Protein AF-A0A9D2J520-F1 (afdb_monomer)

Organism: NCBI:txid2838746

Sequence (210 aa):
MNDRYIRTNAVLTMIRTVLRRLLLASAVIGVLGVGVGLLIGGVPGLWSALLATAISVLFTGATMASLYAVVGRGPELLQIVLLGGWILKMGLLALLLLWLRTEDFYHRGVFLATLFVVVIAGLVVEIGTLLTTRIPYVAPSSTGSPQAGHDASTPAEPGLGEREGTPAASADADRELTRSPVDGEDVREATDSADPSEVRQRRDGHDRPE

Mean predicted aligned error: 18.08 Å

Secondary structure (DSSP, 8-state):
--HHHHHHHHHHHHHHHHHHHHHHHHHHHHHHHHHHHHHHHHHHHHHHHHHHHHHHHHHHHHHHHHHHHHTT--HHHHHHHHHHHHHHHHHHHHHHHHHHTT--SS-HHHHHHHHHHHHHHHHHHHHHHHHH-----------------------------------------SSSS----------SSSS----TTGGGTSSSS-----

Foldseek 3Di:
DPPVPVPLVVVVVVLVVLLVVLLVLLVVLLVVLLVVLCVPPNQQRNVLSVVLSVLSNVLSVLVSVLVNQPVPHDPVSNVCSVVVSVVVSVVVVVVVVVVCVPDDSHDPVSNVVSNVVSVVSSVVSVVVVVVPDDDPPDDPPPPDDPPDDPPPDDDDDDDDDDDDDDDDDDDPDPPPDPDDDDDDPDPDPPDPDDDPPPVPPVPPPDDDDD

Solvent-accessible surface area (backbone atoms only — not comparable to full-atom values): 13326 Å² total; per-residue (Å²): 145,65,78,72,62,67,52,52,57,53,52,53,52,48,52,52,52,52,51,50,52,51,51,50,51,49,48,54,52,28,53,52,31,28,55,53,15,36,72,77,47,38,71,26,7,31,49,15,15,51,50,36,35,51,52,49,53,50,53,53,50,50,54,52,50,50,50,64,73,35,67,96,56,62,74,68,57,44,53,51,47,53,56,51,49,48,52,52,49,52,51,52,51,49,52,49,51,62,56,51,70,79,53,80,68,44,32,67,69,46,22,51,52,38,37,51,52,51,52,53,51,50,49,52,53,52,52,53,50,57,75,66,55,80,74,85,81,72,76,81,76,85,78,70,83,78,90,77,75,93,76,72,75,81,81,82,81,87,84,91,87,82,91,84,82,87,82,85,88,84,77,97,73,84,84,86,85,81,83,81,94,75,93,81,89,86,84,87,86,86,87,92,80,80,75,80,72,67,76,71,68,76,75,83,76,87,90,83,90,136

Structure (mmCIF, N/CA/C/O backbone):
data_AF-A0A9D2J520-F1
#
_entry.id   AF-A0A9D2J520-F1
#
loop_
_atom_site.group_PDB
_atom_site.id
_atom_site.type_symbol
_atom_site.label_atom_id
_atom_site.label_alt_id
_atom_site.label_comp_id
_atom_site.label_asym_id
_atom_site.label_entity_id
_atom_site.label_seq_id
_atom_site.pdbx_PDB_ins_code
_atom_site.Cartn_x
_atom_site.Cartn_y
_atom_site.Cartn_z
_atom_site.occupancy
_atom_site.B_iso_or_equiv
_atom_site.auth_seq_id
_atom_site.auth_comp_id
_atom_site.auth_asym_id
_atom_site.auth_atom_id
_atom_site.pdbx_PDB_model_num
ATOM 1 N N . MET A 1 1 ? 15.642 5.424 -36.416 1.00 46.34 1 MET A N 1
ATOM 2 C CA . MET A 1 1 ? 15.779 6.453 -35.353 1.00 46.34 1 MET A CA 1
ATOM 3 C C . MET A 1 1 ? 14.518 6.569 -34.468 1.00 46.34 1 MET A C 1
ATOM 5 O O . MET A 1 1 ? 14.275 7.644 -33.943 1.00 46.34 1 MET A O 1
ATOM 9 N N . ASN A 1 2 ? 13.714 5.505 -34.260 1.00 51.69 2 ASN A N 1
ATOM 10 C CA . ASN A 1 2 ? 12.438 5.600 -33.510 1.00 51.69 2 ASN A CA 1
ATOM 11 C C . ASN A 1 2 ? 12.124 4.405 -32.579 1.00 51.69 2 ASN A C 1
ATOM 13 O O . ASN A 1 2 ? 11.004 4.260 -32.096 1.00 51.69 2 ASN A O 1
ATOM 17 N N . ASP A 1 3 ? 13.116 3.587 -32.225 1.00 58.94 3 ASP A N 1
ATOM 18 C CA . ASP A 1 3 ? 12.885 2.354 -31.445 1.00 58.94 3 ASP A CA 1
ATOM 19 C C . ASP A 1 3 ? 12.798 2.593 -29.925 1.00 58.94 3 ASP A C 1
ATOM 21 O O . ASP A 1 3 ? 12.482 1.691 -29.142 1.00 58.94 3 ASP A O 1
ATOM 25 N N . ARG A 1 4 ? 13.067 3.830 -29.483 1.00 57.81 4 ARG A N 1
ATOM 26 C CA . ARG A 1 4 ? 13.024 4.235 -28.067 1.00 57.81 4 ARG A CA 1
ATOM 27 C C . ARG A 1 4 ? 11.618 4.659 -27.607 1.00 57.81 4 ARG A C 1
ATOM 29 O O . ARG A 1 4 ? 11.327 4.579 -26.418 1.00 57.81 4 ARG A O 1
ATOM 36 N N . TYR A 1 5 ? 10.718 5.021 -28.526 1.00 57.59 5 TYR A N 1
ATOM 37 C CA . TYR A 1 5 ? 9.344 5.436 -28.196 1.00 57.59 5 TYR A CA 1
ATOM 38 C C . TYR A 1 5 ? 8.358 4.263 -28.067 1.00 57.59 5 TYR A C 1
ATOM 40 O O . TYR A 1 5 ? 7.416 4.337 -27.279 1.00 57.59 5 TYR A O 1
ATOM 48 N N . ILE A 1 6 ? 8.598 3.149 -28.765 1.00 56.28 6 ILE A N 1
ATOM 49 C CA . ILE A 1 6 ? 7.682 1.994 -28.776 1.00 56.28 6 ILE A CA 1
ATOM 50 C C . ILE A 1 6 ? 7.752 1.190 -27.460 1.00 56.28 6 ILE A C 1
ATOM 52 O O . ILE A 1 6 ? 6.742 0.661 -27.004 1.00 56.28 6 ILE A O 1
ATOM 56 N N . ARG A 1 7 ? 8.907 1.157 -26.777 1.00 67.38 7 ARG A N 1
ATOM 57 C CA . ARG A 1 7 ? 9.070 0.408 -25.513 1.00 67.38 7 ARG A CA 1
ATOM 58 C C . ARG A 1 7 ? 8.626 1.173 -24.269 1.00 67.38 7 ARG A C 1
ATOM 60 O O . ARG A 1 7 ? 8.034 0.574 -23.377 1.00 67.38 7 ARG A O 1
ATOM 67 N N . THR A 1 8 ? 8.852 2.483 -24.212 1.00 69.38 8 THR A N 1
ATOM 68 C CA . THR A 1 8 ? 8.532 3.275 -23.013 1.00 69.38 8 THR A CA 1
ATOM 69 C C . THR A 1 8 ? 7.026 3.319 -22.768 1.00 69.38 8 THR A C 1
ATOM 71 O O . THR A 1 8 ? 6.576 2.990 -21.677 1.00 69.38 8 THR A O 1
ATOM 74 N N . ASN A 1 9 ? 6.221 3.604 -23.794 1.00 72.69 9 ASN A N 1
ATOM 75 C CA . ASN A 1 9 ? 4.764 3.686 -23.644 1.00 72.69 9 ASN A CA 1
ATOM 76 C C . ASN A 1 9 ? 4.134 2.335 -23.265 1.00 72.69 9 ASN A C 1
ATOM 78 O O . ASN A 1 9 ? 3.219 2.293 -22.443 1.00 72.69 9 ASN A O 1
ATOM 82 N N . ALA A 1 10 ? 4.657 1.224 -23.795 1.00 76.94 10 ALA A N 1
ATOM 83 C CA . ALA A 1 10 ? 4.224 -0.123 -23.427 1.00 76.94 10 ALA A CA 1
ATOM 84 C C . ALA A 1 10 ? 4.543 -0.451 -21.955 1.00 76.94 10 ALA A C 1
ATOM 86 O O . ALA A 1 10 ? 3.658 -0.889 -21.218 1.00 76.94 10 ALA A O 1
ATOM 87 N N . VAL A 1 11 ? 5.768 -0.162 -21.496 1.00 75.69 11 VAL A N 1
ATOM 88 C CA . VAL A 1 11 ? 6.179 -0.366 -20.094 1.00 75.69 11 VAL A CA 1
ATOM 89 C C . VAL A 1 11 ? 5.344 0.496 -19.146 1.00 75.69 11 VAL A C 1
ATOM 91 O O . VAL A 1 11 ? 4.851 0.001 -18.137 1.00 75.69 11 VAL A O 1
ATOM 94 N N . LEU A 1 12 ? 5.103 1.762 -19.488 1.00 77.56 12 LEU A N 1
ATOM 95 C CA . LEU A 1 12 ? 4.266 2.658 -18.685 1.00 77.56 12 LEU A CA 1
ATOM 96 C C . LEU A 1 12 ? 2.814 2.174 -18.593 1.00 77.56 12 LEU A C 1
ATOM 98 O O . LEU A 1 12 ? 2.203 2.227 -17.524 1.00 77.56 12 LEU A O 1
ATOM 102 N N . THR A 1 13 ? 2.272 1.653 -19.694 1.00 80.50 13 THR A N 1
ATOM 103 C CA . THR A 1 13 ? 0.916 1.089 -19.731 1.00 80.50 13 THR A CA 1
ATOM 104 C C . THR A 1 13 ? 0.822 -0.183 -18.881 1.00 80.50 13 THR A C 1
ATOM 106 O O . THR A 1 13 ? -0.160 -0.377 -18.156 1.00 80.50 13 THR A O 1
ATOM 109 N N . MET A 1 14 ? 1.866 -1.018 -18.888 1.00 78.69 14 MET A N 1
ATOM 110 C CA . MET A 1 14 ? 1.977 -2.192 -18.019 1.00 78.69 14 MET A CA 1
ATOM 111 C C . MET A 1 14 ? 2.032 -1.790 -16.542 1.00 78.69 14 MET A C 1
ATOM 113 O O . MET A 1 14 ? 1.214 -2.272 -15.761 1.00 78.69 14 MET A O 1
ATOM 117 N N . ILE A 1 15 ? 2.918 -0.859 -16.168 1.00 81.19 15 ILE A N 1
ATOM 118 C CA . ILE A 1 15 ? 3.040 -0.340 -14.794 1.00 81.19 15 ILE A CA 1
ATOM 119 C C . ILE A 1 15 ? 1.689 0.177 -14.300 1.00 81.19 15 ILE A C 1
ATOM 121 O O . ILE A 1 15 ? 1.253 -0.176 -13.208 1.00 81.19 15 ILE A O 1
ATOM 125 N N . ARG A 1 16 ? 0.975 0.952 -15.124 1.00 82.94 16 ARG A N 1
ATOM 126 C CA . ARG A 1 16 ? -0.355 1.472 -14.781 1.00 82.94 16 ARG A CA 1
ATOM 127 C C . ARG A 1 16 ? -1.383 0.358 -14.573 1.00 82.94 16 ARG A C 1
ATOM 129 O O . ARG A 1 16 ? -2.205 0.449 -13.664 1.00 82.94 16 ARG A O 1
ATOM 136 N N . THR A 1 17 ? -1.346 -0.685 -15.398 1.00 82.44 17 THR A N 1
ATOM 137 C CA . THR A 1 17 ? -2.260 -1.833 -15.290 1.00 82.44 17 THR A CA 1
ATOM 138 C C . THR A 1 17 ? -2.004 -2.625 -14.010 1.00 82.44 17 THR A C 1
ATOM 140 O O . THR A 1 17 ? -2.950 -2.943 -13.286 1.00 82.44 17 THR A O 1
ATOM 143 N N . VAL A 1 18 ? -0.734 -2.892 -13.694 1.00 80.44 18 VAL A N 1
ATOM 144 C CA . VAL A 1 18 ? -0.331 -3.585 -12.462 1.00 80.44 18 VAL A CA 1
ATOM 145 C C . VAL A 1 18 ? -0.672 -2.740 -11.238 1.00 80.44 18 VAL A C 1
ATOM 147 O O . VAL A 1 18 ? -1.324 -3.239 -10.325 1.00 80.44 18 VAL A O 1
ATOM 150 N N . LEU A 1 19 ? -0.338 -1.445 -11.247 1.00 84.19 19 LEU A N 1
ATOM 151 C CA . LEU A 1 19 ? -0.687 -0.515 -10.172 1.00 84.19 19 LEU A CA 1
ATOM 152 C C . LEU A 1 19 ? -2.197 -0.495 -9.923 1.00 84.19 19 LEU A C 1
ATOM 154 O O . LEU A 1 19 ? -2.626 -0.552 -8.777 1.00 84.19 19 LEU A O 1
ATOM 158 N N . ARG A 1 20 ? -3.017 -0.464 -10.982 1.00 86.69 20 ARG A N 1
ATOM 159 C CA . ARG A 1 20 ? -4.478 -0.496 -10.846 1.00 86.69 20 ARG A CA 1
ATOM 160 C C . ARG A 1 20 ? -4.963 -1.800 -10.216 1.00 86.69 20 ARG A C 1
ATOM 162 O O . ARG A 1 20 ? -5.852 -1.742 -9.378 1.00 86.69 20 ARG A O 1
ATOM 169 N N . ARG A 1 21 ? -4.398 -2.953 -10.592 1.00 82.62 21 ARG A N 1
ATOM 170 C CA . ARG A 1 21 ? -4.741 -4.247 -9.976 1.00 82.62 21 ARG A CA 1
ATOM 171 C C . ARG A 1 21 ? -4.364 -4.293 -8.499 1.00 82.62 21 ARG A C 1
ATOM 173 O O . ARG A 1 21 ? -5.194 -4.702 -7.696 1.00 82.62 21 ARG A O 1
ATOM 180 N N . LEU A 1 22 ? -3.162 -3.834 -8.150 1.00 81.88 22 LEU A N 1
ATOM 181 C CA . LEU A 1 22 ? -2.708 -3.772 -6.760 1.00 81.88 22 LEU A CA 1
ATOM 182 C C . LEU A 1 22 ? -3.573 -2.814 -5.937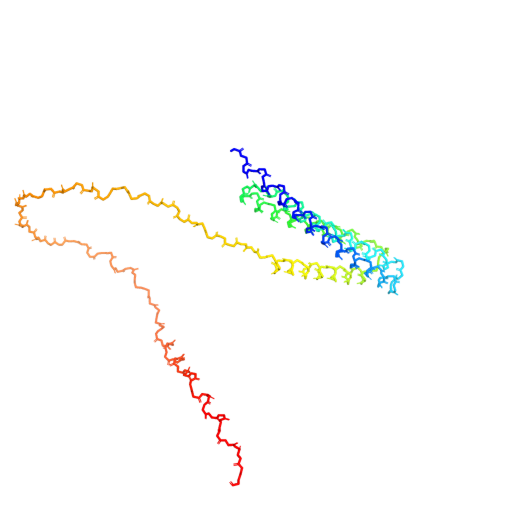 1.00 81.88 22 LEU A C 1
ATOM 184 O O . LEU A 1 22 ? -4.036 -3.192 -4.872 1.00 81.88 22 LEU A O 1
ATOM 188 N N . LEU A 1 23 ? -3.888 -1.627 -6.464 1.00 85.31 23 LEU A N 1
ATOM 189 C CA . LEU A 1 23 ? -4.807 -0.686 -5.817 1.00 85.31 23 LEU A CA 1
ATOM 190 C C . LEU A 1 23 ? -6.199 -1.283 -5.615 1.00 85.31 23 LEU A C 1
ATOM 192 O O . LEU A 1 23 ? -6.786 -1.092 -4.556 1.00 85.31 23 LEU A O 1
ATOM 196 N N . LEU A 1 24 ? -6.728 -2.004 -6.608 1.00 86.19 24 LEU A N 1
ATOM 197 C CA . LEU A 1 24 ? -8.035 -2.648 -6.492 1.00 86.19 24 LEU A CA 1
ATOM 198 C C . LEU A 1 24 ? -8.014 -3.741 -5.417 1.00 86.19 24 LEU A C 1
ATOM 200 O O . LEU A 1 24 ? -8.927 -3.807 -4.602 1.00 86.19 24 LEU A O 1
ATOM 204 N N . ALA A 1 25 ? -6.960 -4.560 -5.387 1.00 79.94 25 ALA A N 1
ATOM 205 C CA . ALA A 1 25 ? -6.775 -5.584 -4.366 1.00 79.94 25 ALA A CA 1
ATOM 206 C C . ALA A 1 25 ? -6.668 -4.955 -2.968 1.00 79.94 25 ALA A C 1
ATOM 208 O O . ALA A 1 25 ? -7.437 -5.321 -2.081 1.00 79.94 25 ALA A O 1
ATOM 209 N N . SER A 1 26 ? -5.802 -3.952 -2.790 1.00 80.75 26 SER A N 1
ATOM 210 C CA . SER A 1 26 ? -5.668 -3.206 -1.533 1.00 80.75 26 SER A CA 1
ATOM 211 C C . SER A 1 26 ? -6.980 -2.543 -1.115 1.00 80.75 26 SER A C 1
ATOM 213 O O . SER A 1 26 ? -7.301 -2.546 0.067 1.00 80.75 26 SER A O 1
ATOM 215 N N . ALA A 1 27 ? -7.769 -2.018 -2.057 1.00 86.25 27 ALA A N 1
ATOM 216 C CA . ALA A 1 27 ? -9.076 -1.435 -1.765 1.00 86.25 27 ALA A CA 1
ATOM 217 C C . ALA A 1 27 ? -10.079 -2.490 -1.278 1.00 86.25 27 ALA A C 1
ATOM 219 O O . ALA A 1 27 ? -10.744 -2.267 -0.271 1.00 86.25 27 ALA A O 1
ATOM 220 N N . VAL A 1 28 ? -10.162 -3.651 -1.939 1.00 87.69 28 VAL A N 1
ATOM 221 C CA . VAL A 1 28 ? -11.033 -4.761 -1.507 1.00 87.69 28 VAL A CA 1
ATOM 222 C C . VAL A 1 28 ? -10.644 -5.232 -0.108 1.00 87.69 28 VAL A C 1
ATOM 224 O O . VAL A 1 28 ? -11.502 -5.346 0.764 1.00 87.69 28 VAL A O 1
ATOM 227 N N . ILE A 1 29 ? -9.351 -5.448 0.134 1.00 84.81 29 ILE A N 1
ATOM 228 C CA . ILE A 1 29 ? -8.854 -5.873 1.447 1.00 84.81 29 ILE A CA 1
ATOM 229 C C . ILE A 1 29 ? -9.109 -4.786 2.493 1.00 84.81 29 ILE A C 1
ATOM 231 O O . ILE A 1 29 ? -9.516 -5.104 3.604 1.00 84.81 29 ILE A O 1
ATOM 235 N N . GLY A 1 30 ? -8.928 -3.514 2.140 1.00 83.31 30 GLY A N 1
ATOM 236 C CA . GLY A 1 30 ? -9.210 -2.391 3.024 1.00 83.31 30 GLY A CA 1
ATOM 237 C C . GLY A 1 30 ? -10.677 -2.327 3.434 1.00 83.31 30 GLY A C 1
ATOM 238 O O . GLY A 1 30 ? -10.970 -2.159 4.613 1.00 83.31 30 GLY A O 1
ATOM 239 N N . VAL A 1 31 ? -11.607 -2.552 2.502 1.00 89.12 31 VAL A N 1
ATOM 240 C CA . VAL A 1 31 ? -13.047 -2.631 2.804 1.00 89.12 31 VAL A CA 1
ATOM 241 C C . VAL A 1 31 ? -13.352 -3.800 3.745 1.00 89.12 31 VAL A C 1
ATOM 243 O O . VAL A 1 31 ? -14.085 -3.623 4.719 1.00 89.12 31 VAL A O 1
ATOM 246 N N . LEU A 1 32 ? -12.759 -4.975 3.509 1.00 88.00 32 LEU A N 1
ATOM 247 C CA . LEU A 1 32 ? -12.910 -6.129 4.404 1.00 88.00 32 LEU A CA 1
ATOM 248 C C . LEU A 1 32 ? -12.329 -5.844 5.797 1.00 88.00 32 LEU A C 1
ATOM 250 O O . LEU A 1 32 ? -12.978 -6.120 6.804 1.00 88.00 32 LEU A O 1
ATOM 254 N N . GLY A 1 33 ? -11.143 -5.236 5.859 1.00 80.50 33 GLY A N 1
ATOM 255 C CA . GLY A 1 33 ? -10.488 -4.830 7.100 1.00 80.50 33 GLY A CA 1
ATOM 256 C C . GLY A 1 33 ? -11.302 -3.799 7.876 1.00 80.50 33 GLY A C 1
ATOM 257 O O . GLY A 1 33 ? -11.420 -3.908 9.092 1.00 80.50 33 GLY A O 1
ATOM 258 N N . VAL A 1 34 ? -11.931 -2.843 7.188 1.00 85.38 34 VAL A N 1
ATOM 259 C CA . VAL A 1 34 ? -12.855 -1.870 7.788 1.00 85.38 34 VAL A CA 1
ATOM 260 C C . VAL A 1 34 ? -14.062 -2.573 8.405 1.00 85.38 34 VAL A C 1
ATOM 262 O O . VAL A 1 34 ? -14.406 -2.279 9.548 1.00 85.38 34 VAL A O 1
ATOM 265 N N . GLY A 1 35 ? -14.676 -3.522 7.692 1.00 84.12 35 GLY A N 1
ATOM 266 C CA . GLY A 1 35 ? -15.810 -4.292 8.210 1.00 84.12 35 GLY A CA 1
ATOM 267 C C . GLY A 1 35 ? -15.451 -5.085 9.469 1.00 84.12 35 GLY A C 1
ATOM 268 O O . GLY A 1 35 ? -16.148 -4.997 10.479 1.00 84.12 35 GLY A O 1
ATOM 269 N N . VAL A 1 36 ? -14.326 -5.804 9.437 1.00 83.38 36 VAL A N 1
ATOM 270 C CA . VAL A 1 36 ? -13.826 -6.580 10.585 1.00 83.38 36 VAL A CA 1
ATOM 271 C C . VAL A 1 36 ? -13.431 -5.663 11.746 1.00 83.38 36 VAL A C 1
ATOM 273 O O . VAL A 1 36 ? -13.768 -5.936 12.898 1.00 83.38 36 VAL A O 1
ATOM 276 N N . GLY A 1 37 ? -12.760 -4.548 11.459 1.00 78.44 37 GLY A N 1
ATOM 277 C CA . GLY A 1 37 ? -12.329 -3.587 12.468 1.00 78.44 37 GLY A CA 1
ATOM 278 C C . GLY A 1 37 ? -13.497 -2.908 13.174 1.00 78.44 37 GLY A C 1
ATOM 279 O O . GLY A 1 37 ? -13.488 -2.814 14.401 1.00 78.44 37 GLY A O 1
ATOM 280 N N . LEU A 1 38 ? -14.530 -2.509 12.429 1.00 83.25 38 LEU A N 1
ATOM 281 C CA . LEU A 1 38 ? -15.771 -1.975 12.995 1.00 83.25 38 LEU A CA 1
ATOM 282 C C . LEU A 1 38 ? -16.457 -2.980 13.927 1.00 83.25 38 LEU A C 1
ATOM 284 O O . LEU A 1 38 ? -16.935 -2.584 14.987 1.00 83.25 38 LEU A O 1
ATOM 288 N N . LEU A 1 39 ? -16.478 -4.266 13.563 1.00 84.06 39 LEU A N 1
ATOM 289 C CA . LEU A 1 39 ? -17.107 -5.316 14.371 1.00 84.06 39 LEU A CA 1
ATOM 290 C C . LEU A 1 39 ? -16.380 -5.569 15.698 1.00 84.06 39 LEU A C 1
ATOM 292 O O . LEU A 1 39 ? -17.027 -5.765 16.720 1.00 84.06 39 LEU A O 1
ATOM 296 N N . ILE A 1 40 ? -15.045 -5.584 15.680 1.00 85.06 40 ILE A N 1
ATOM 297 C CA . ILE A 1 40 ? -14.232 -5.930 16.857 1.00 85.06 40 ILE A CA 1
ATOM 298 C C . ILE A 1 40 ? -14.045 -4.724 17.781 1.00 85.06 40 ILE A C 1
ATOM 300 O O . ILE A 1 40 ? -14.127 -4.852 18.999 1.00 85.06 40 ILE A O 1
ATOM 304 N N . GLY A 1 41 ? -13.738 -3.561 17.204 1.00 77.50 41 GLY A N 1
ATOM 305 C CA . GLY A 1 41 ? -13.253 -2.395 17.941 1.00 77.50 41 GLY A CA 1
ATOM 306 C C . GLY A 1 41 ? -14.067 -1.126 17.727 1.00 77.50 41 GLY A C 1
ATOM 307 O O . GLY A 1 41 ? -13.613 -0.066 18.148 1.00 77.50 41 GLY A O 1
ATOM 308 N N . GLY A 1 42 ? -15.216 -1.188 17.046 1.00 87.81 42 GLY A N 1
ATOM 309 C CA . GLY A 1 42 ? -16.046 -0.018 16.760 1.00 87.81 42 GLY A CA 1
ATOM 310 C C . GLY A 1 42 ? -15.301 1.059 15.964 1.00 87.81 42 GLY A C 1
ATOM 311 O O . GLY A 1 42 ? -14.546 0.770 15.034 1.00 87.81 42 GLY A O 1
ATOM 312 N N . VAL A 1 43 ? -15.493 2.326 16.345 1.00 87.50 43 VAL A N 1
ATOM 313 C CA . VAL A 1 43 ? -14.867 3.485 15.679 1.00 87.50 43 VAL A CA 1
ATOM 314 C C . VAL A 1 43 ? -13.325 3.440 15.730 1.00 87.50 43 VAL A C 1
ATOM 316 O O . VAL A 1 43 ? -12.705 3.654 14.687 1.00 87.50 43 VAL A O 1
ATOM 319 N N . PRO A 1 44 ? -12.668 3.092 16.856 1.00 87.06 44 PRO A N 1
ATOM 320 C CA . PRO A 1 44 ? -11.215 2.881 16.866 1.00 87.06 44 PRO A CA 1
ATOM 321 C C . PRO A 1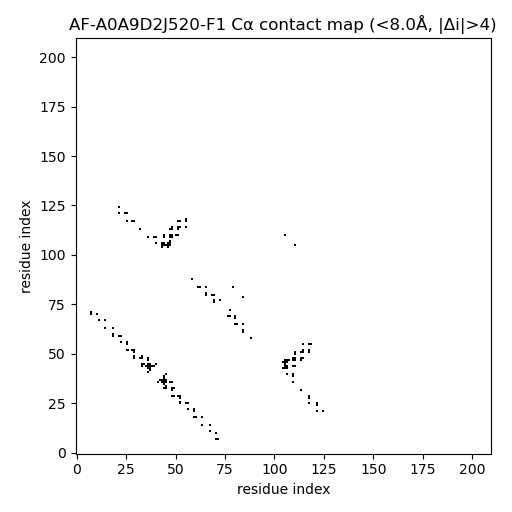 44 ? -10.723 1.778 15.919 1.00 87.06 44 PRO A C 1
ATOM 323 O O . PRO A 1 44 ? -9.629 1.861 15.351 1.00 87.06 44 PRO A O 1
ATOM 326 N N . GLY A 1 45 ? -11.529 0.732 15.728 1.00 84.81 45 GLY A N 1
ATOM 327 C CA . GLY A 1 45 ? -11.241 -0.330 14.769 1.00 84.81 45 GLY A CA 1
ATOM 328 C C . GLY A 1 45 ? -11.311 0.152 13.316 1.00 84.81 45 GLY A C 1
ATOM 329 O O . GLY A 1 45 ? -10.438 -0.189 12.518 1.00 84.81 45 GLY A O 1
ATOM 330 N N . LEU A 1 46 ? -12.264 1.026 12.980 1.00 88.19 46 LEU A N 1
ATOM 331 C CA . LEU A 1 46 ? -12.343 1.664 11.659 1.00 88.19 46 LEU A CA 1
ATOM 332 C C . LEU A 1 46 ? -11.067 2.446 11.323 1.00 88.19 46 LEU A C 1
ATOM 334 O O . LEU A 1 46 ? -10.469 2.228 10.268 1.00 88.19 46 LEU A O 1
ATOM 338 N N . TRP A 1 47 ? -10.630 3.328 12.226 1.00 90.62 47 TRP A N 1
ATOM 339 C CA . TRP A 1 47 ? -9.424 4.137 12.024 1.00 90.62 47 TRP A CA 1
ATOM 340 C C . TRP A 1 47 ? -8.181 3.278 11.820 1.00 90.62 47 TRP A C 1
ATOM 342 O O . TRP A 1 47 ? -7.355 3.575 10.957 1.00 90.62 47 TRP A O 1
ATOM 352 N N . SER A 1 48 ? -8.077 2.174 12.562 1.00 87.31 48 SER A N 1
ATOM 353 C CA . SER A 1 48 ? -6.967 1.235 12.417 1.00 87.31 48 SER A CA 1
ATOM 354 C C . SER A 1 48 ? -6.907 0.599 11.023 1.00 87.31 48 SER A C 1
ATOM 356 O O . SER A 1 48 ? -5.840 0.556 10.407 1.00 87.31 48 SER A O 1
ATOM 358 N N . ALA A 1 49 ? -8.054 0.175 10.484 1.00 88.31 49 ALA A N 1
ATOM 359 C CA . ALA A 1 49 ? -8.134 -0.427 9.161 1.00 88.31 49 ALA A CA 1
ATOM 360 C C . ALA A 1 49 ? -7.859 0.591 8.046 1.00 88.31 49 ALA A C 1
ATOM 362 O O . ALA A 1 49 ? -7.159 0.280 7.078 1.00 88.31 49 ALA A O 1
ATOM 363 N N . LEU A 1 50 ? -8.354 1.822 8.200 1.00 89.31 50 LEU A N 1
ATOM 364 C CA . LEU A 1 50 ? -8.085 2.913 7.263 1.00 89.31 50 LEU A CA 1
ATOM 365 C C . LEU A 1 50 ? -6.597 3.256 7.211 1.00 89.31 50 LEU A C 1
ATOM 367 O O . LEU A 1 50 ? -6.039 3.357 6.120 1.00 89.31 50 LEU A O 1
ATOM 371 N N . LEU A 1 51 ? -5.940 3.373 8.366 1.00 91.56 51 LEU A N 1
ATOM 372 C CA . LEU A 1 51 ? -4.503 3.636 8.431 1.00 91.56 51 LEU A CA 1
ATOM 373 C C . LEU A 1 51 ? -3.690 2.513 7.793 1.00 91.56 51 LEU A C 1
ATOM 375 O O . LEU A 1 51 ? -2.850 2.787 6.940 1.00 91.56 51 LEU A O 1
ATOM 379 N N . ALA A 1 52 ? -3.960 1.253 8.144 1.00 89.19 52 ALA A N 1
ATOM 380 C CA . ALA A 1 52 ? -3.265 0.110 7.550 1.00 89.19 52 ALA A CA 1
ATOM 381 C C . ALA A 1 52 ? -3.421 0.078 6.016 1.00 89.19 52 ALA A C 1
ATOM 383 O O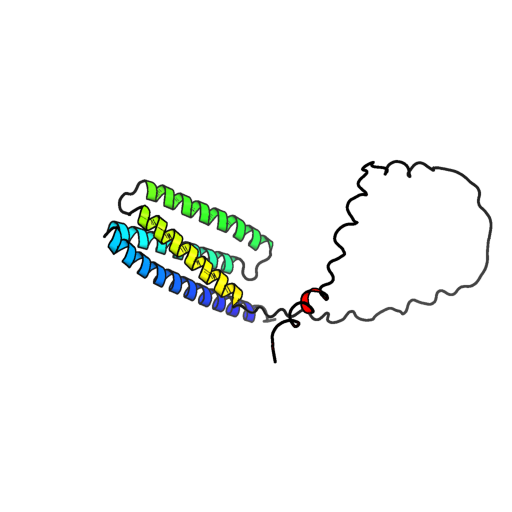 . ALA A 1 52 ? -2.448 -0.121 5.285 1.00 89.19 52 ALA A O 1
ATOM 384 N N . THR A 1 53 ? -4.630 0.350 5.519 1.00 89.50 53 THR A N 1
ATOM 385 C CA . THR A 1 53 ? -4.914 0.417 4.077 1.00 89.50 53 THR A CA 1
ATOM 386 C C . THR A 1 53 ? -4.180 1.581 3.410 1.00 89.50 53 THR A C 1
ATOM 388 O O . THR A 1 53 ? -3.564 1.401 2.359 1.00 89.50 53 THR A O 1
ATOM 391 N N . ALA A 1 54 ? -4.193 2.768 4.024 1.00 90.50 54 ALA A N 1
ATOM 392 C CA . ALA A 1 54 ? -3.499 3.946 3.509 1.00 90.50 54 ALA A CA 1
ATOM 393 C C . ALA A 1 54 ? -1.985 3.711 3.400 1.00 90.50 54 ALA A C 1
ATOM 395 O O . ALA A 1 54 ? -1.380 4.048 2.381 1.00 90.50 54 ALA A O 1
ATOM 396 N N . ILE A 1 55 ? -1.386 3.064 4.405 1.00 91.62 55 ILE A N 1
ATOM 397 C CA . ILE A 1 55 ? 0.031 2.674 4.398 1.00 91.62 55 ILE A CA 1
ATOM 398 C C . ILE A 1 55 ? 0.330 1.739 3.232 1.00 91.62 55 ILE A C 1
ATOM 400 O O . ILE A 1 55 ? 1.310 1.943 2.520 1.00 91.62 55 ILE A O 1
ATOM 404 N N . SER A 1 56 ? -0.512 0.729 3.016 1.00 89.12 56 SER A N 1
ATOM 405 C CA . SER A 1 56 ? -0.338 -0.212 1.909 1.00 89.12 56 SER A CA 1
ATOM 406 C C . SER A 1 56 ? -0.367 0.488 0.557 1.00 89.12 56 SER A C 1
ATOM 408 O O . SER A 1 56 ? 0.559 0.319 -0.235 1.00 89.12 56 SER A O 1
ATOM 410 N N . VAL A 1 57 ? -1.366 1.342 0.321 1.00 87.81 57 VAL A N 1
ATOM 411 C CA . VAL A 1 57 ? -1.475 2.123 -0.918 1.00 87.81 57 VAL A CA 1
ATOM 412 C C . VAL A 1 57 ? -0.242 3.004 -1.125 1.00 87.81 57 VAL A C 1
ATOM 414 O O . VAL A 1 57 ? 0.296 3.058 -2.233 1.00 87.81 57 VAL A O 1
ATOM 417 N N . LEU A 1 58 ? 0.243 3.650 -0.062 1.00 91.44 58 LEU A N 1
ATOM 418 C CA . LEU A 1 58 ? 1.452 4.470 -0.096 1.00 91.44 58 LEU A CA 1
ATOM 419 C C . LEU A 1 58 ? 2.694 3.640 -0.449 1.00 91.44 58 LEU A C 1
ATOM 421 O O . LEU A 1 58 ? 3.465 4.030 -1.327 1.00 91.44 58 LEU A O 1
ATOM 425 N N . PHE A 1 59 ? 2.872 2.478 0.183 1.00 90.81 59 PHE A N 1
ATOM 426 C CA . PHE A 1 59 ? 3.987 1.566 -0.086 1.00 90.81 59 PHE A CA 1
ATOM 427 C C . PHE A 1 59 ? 3.973 1.056 -1.527 1.00 90.81 59 PHE A C 1
ATOM 429 O O . PHE A 1 59 ? 5.001 1.104 -2.206 1.00 90.81 59 PHE A O 1
ATOM 436 N N . THR A 1 60 ? 2.809 0.620 -2.010 1.00 88.31 60 THR A N 1
ATOM 437 C CA . THR A 1 60 ? 2.607 0.172 -3.391 1.00 88.31 60 THR A CA 1
ATOM 438 C C . THR A 1 60 ? 2.879 1.299 -4.386 1.00 88.31 60 THR A C 1
ATOM 440 O O . THR A 1 60 ? 3.592 1.096 -5.371 1.00 88.31 60 THR A O 1
ATOM 443 N N . GLY A 1 61 ? 2.368 2.505 -4.121 1.00 86.44 61 GLY A N 1
ATOM 444 C CA . GLY A 1 61 ? 2.625 3.688 -4.941 1.00 86.44 61 GLY A CA 1
ATOM 445 C C . GLY A 1 61 ? 4.114 4.023 -5.009 1.00 86.44 61 GLY A C 1
ATOM 446 O O . GLY A 1 61 ? 4.650 4.219 -6.099 1.00 86.44 61 GLY A O 1
ATOM 447 N N . ALA A 1 62 ? 4.809 3.988 -3.869 1.00 88.94 62 ALA A N 1
ATOM 448 C CA . ALA A 1 62 ? 6.252 4.190 -3.803 1.00 88.94 62 ALA A CA 1
ATOM 449 C C . ALA A 1 62 ? 7.024 3.119 -4.594 1.00 88.94 62 ALA A C 1
ATOM 451 O O . ALA A 1 62 ? 7.969 3.452 -5.300 1.00 88.94 62 ALA A O 1
ATOM 452 N N . THR A 1 63 ? 6.611 1.845 -4.546 1.00 87.69 63 THR A N 1
ATOM 453 C CA . THR A 1 63 ? 7.197 0.775 -5.381 1.00 87.69 63 THR A CA 1
ATOM 454 C C . THR A 1 63 ? 7.070 1.080 -6.873 1.00 87.69 63 THR A C 1
ATOM 456 O O . THR A 1 63 ? 8.045 0.959 -7.613 1.00 87.69 63 THR A O 1
ATOM 459 N N . MET A 1 64 ? 5.899 1.530 -7.324 1.00 85.25 64 MET A N 1
ATOM 460 C CA . MET A 1 64 ? 5.697 1.869 -8.736 1.00 85.25 64 MET A CA 1
ATOM 461 C C . MET A 1 64 ? 6.433 3.145 -9.149 1.00 85.25 64 MET A C 1
ATOM 463 O O . MET A 1 64 ? 6.951 3.211 -10.264 1.00 85.25 64 MET A O 1
ATOM 467 N N . ALA A 1 65 ? 6.550 4.127 -8.253 1.00 86.88 65 ALA A N 1
ATOM 468 C CA . ALA A 1 65 ? 7.372 5.314 -8.473 1.00 86.88 65 ALA A CA 1
ATOM 469 C C . ALA A 1 65 ? 8.857 4.948 -8.632 1.00 86.88 65 ALA A C 1
ATOM 471 O O . ALA A 1 65 ? 9.504 5.423 -9.564 1.00 86.88 65 ALA A O 1
ATOM 472 N N . SER A 1 66 ? 9.378 4.048 -7.789 1.00 87.69 66 SER A N 1
ATOM 473 C CA . SER A 1 66 ? 10.733 3.498 -7.928 1.00 87.69 66 SER A CA 1
ATOM 474 C C . SER A 1 66 ? 10.924 2.804 -9.274 1.00 87.69 66 SER A C 1
ATOM 476 O O . SER A 1 66 ? 11.921 3.044 -9.949 1.00 87.69 66 SER A O 1
ATOM 478 N N . LEU A 1 67 ? 9.955 1.995 -9.711 1.00 86.00 67 LEU A N 1
ATOM 479 C CA . LEU A 1 67 ? 10.031 1.332 -11.009 1.00 86.00 67 LEU A CA 1
ATOM 480 C C . LEU A 1 67 ? 10.076 2.355 -12.152 1.00 86.00 67 LEU A C 1
ATOM 482 O O . LEU A 1 67 ? 10.982 2.302 -12.979 1.00 86.00 67 LEU A O 1
ATOM 486 N N . TYR A 1 68 ? 9.177 3.343 -12.153 1.00 85.38 68 TYR A N 1
ATOM 487 C CA . TYR A 1 68 ? 9.173 4.445 -13.125 1.00 85.38 68 TYR A CA 1
ATOM 488 C C . TYR A 1 68 ? 10.499 5.225 -13.140 1.00 85.38 68 TYR A C 1
ATOM 490 O O . TYR A 1 68 ? 10.996 5.613 -14.200 1.00 85.38 68 TYR A O 1
ATOM 498 N N . ALA A 1 69 ? 11.110 5.421 -11.970 1.00 86.38 69 ALA A N 1
ATOM 499 C CA . ALA A 1 69 ? 12.406 6.075 -11.834 1.00 86.38 69 ALA A CA 1
ATOM 500 C C . ALA A 1 69 ? 13.567 5.256 -12.429 1.00 86.38 69 ALA A C 1
ATOM 502 O O . ALA A 1 69 ? 14.602 5.830 -12.757 1.00 86.38 69 ALA A O 1
ATOM 503 N N . VAL A 1 70 ? 13.414 3.949 -12.639 1.00 87.19 70 VAL A N 1
ATOM 504 C CA . VAL A 1 70 ? 14.482 3.088 -13.179 1.00 87.19 70 VAL A CA 1
ATOM 505 C C . VAL A 1 70 ? 14.254 2.716 -14.650 1.00 87.19 70 VAL A C 1
ATOM 507 O O . VAL A 1 70 ? 15.215 2.403 -15.352 1.00 87.19 70 VAL A O 1
ATOM 510 N N . VAL A 1 71 ? 13.022 2.810 -15.169 1.00 83.88 71 VAL A N 1
ATOM 511 C CA . VAL A 1 71 ? 12.709 2.478 -16.575 1.00 83.88 71 VAL A CA 1
ATOM 512 C C . VAL A 1 71 ? 13.636 3.218 -17.550 1.00 83.88 71 VAL A C 1
ATOM 514 O O . VAL A 1 71 ? 13.681 4.446 -17.586 1.00 83.88 71 VAL A O 1
ATOM 517 N N . GLY A 1 72 ? 14.359 2.448 -18.370 1.00 77.50 72 GLY A N 1
ATOM 518 C CA . GLY A 1 72 ? 15.242 2.966 -19.421 1.00 77.50 72 GLY A CA 1
ATOM 519 C C . GLY A 1 72 ? 16.544 3.603 -18.923 1.00 77.50 72 GLY A C 1
ATOM 520 O O . GLY A 1 72 ? 17.240 4.226 -19.725 1.00 77.50 72 GLY A O 1
ATOM 521 N N . ARG A 1 73 ? 16.871 3.470 -17.631 1.00 82.50 73 ARG A N 1
ATOM 522 C CA . ARG A 1 73 ? 18.100 3.995 -17.019 1.00 82.50 73 ARG A CA 1
ATOM 523 C C . ARG A 1 73 ? 19.136 2.887 -16.770 1.00 82.50 73 ARG A C 1
ATOM 525 O O . ARG A 1 73 ? 18.814 1.703 -16.826 1.00 82.50 73 ARG A O 1
ATOM 532 N N . GLY A 1 74 ? 20.395 3.280 -16.552 1.00 85.56 74 GLY A N 1
ATOM 533 C CA . GLY A 1 74 ? 21.516 2.356 -16.336 1.00 85.56 74 GLY A CA 1
ATOM 534 C C . GLY A 1 74 ? 21.448 1.587 -15.001 1.00 85.56 74 GLY A C 1
ATOM 535 O O . GLY A 1 74 ? 20.736 2.010 -14.087 1.00 85.56 74 GLY A O 1
ATOM 536 N N . PRO A 1 75 ? 22.203 0.479 -14.865 1.00 85.75 75 PRO A N 1
ATOM 537 C CA . PRO A 1 75 ? 22.143 -0.426 -13.708 1.00 85.75 75 PRO A CA 1
ATOM 538 C C . PRO A 1 75 ? 22.564 0.217 -12.376 1.00 85.75 75 PRO A C 1
ATOM 540 O O . PRO A 1 75 ? 22.108 -0.215 -11.322 1.00 85.75 75 PRO A O 1
ATOM 543 N N . GLU A 1 76 ? 23.374 1.276 -12.405 1.00 89.25 76 GLU A N 1
ATOM 544 C CA . GLU A 1 76 ? 23.781 2.022 -11.206 1.00 89.25 76 GLU A CA 1
ATOM 545 C C . GLU A 1 76 ? 22.584 2.678 -10.495 1.00 89.25 76 GLU A C 1
ATOM 547 O O . GLU A 1 76 ? 22.412 2.548 -9.283 1.00 89.25 76 GLU A O 1
ATOM 552 N N . LEU A 1 77 ? 21.673 3.300 -11.254 1.00 88.69 77 LEU A N 1
ATOM 553 C CA . LEU A 1 77 ? 20.472 3.915 -10.683 1.00 88.69 77 LEU A CA 1
ATOM 554 C C . LEU A 1 77 ? 19.510 2.883 -10.099 1.00 88.69 77 LEU A C 1
ATOM 556 O O . LEU A 1 77 ? 18.813 3.181 -9.133 1.00 88.69 77 LEU A O 1
ATOM 560 N N . LEU A 1 78 ? 19.488 1.665 -10.642 1.00 89.38 78 LEU A N 1
ATOM 561 C CA . LEU A 1 78 ? 18.699 0.573 -10.081 1.00 89.38 78 LEU A CA 1
ATOM 562 C C . LEU A 1 78 ? 19.173 0.242 -8.660 1.00 89.38 78 LEU A C 1
ATOM 564 O O . LEU A 1 78 ? 18.346 0.151 -7.757 1.00 89.38 78 LEU A O 1
ATOM 568 N N . GLN A 1 79 ? 20.485 0.121 -8.443 1.00 91.50 79 GLN A N 1
ATOM 569 C CA . GLN A 1 79 ? 21.054 -0.175 -7.123 1.00 91.50 79 GLN A CA 1
ATOM 570 C C . GLN A 1 79 ? 20.736 0.935 -6.114 1.00 91.50 79 GLN A C 1
ATOM 572 O O . GLN A 1 79 ? 20.271 0.652 -5.009 1.00 91.50 79 GLN A O 1
ATOM 577 N N . ILE A 1 80 ? 20.898 2.197 -6.523 1.00 93.25 80 ILE A N 1
ATOM 578 C CA . ILE A 1 80 ? 20.589 3.366 -5.688 1.00 93.25 80 ILE A CA 1
ATOM 579 C C . ILE A 1 80 ? 19.102 3.397 -5.321 1.00 93.25 80 ILE A C 1
ATOM 581 O O . ILE A 1 80 ? 18.756 3.600 -4.159 1.00 93.25 80 ILE A O 1
ATOM 585 N N . VAL A 1 81 ? 18.207 3.171 -6.286 1.00 92.06 81 VAL A N 1
ATOM 586 C CA . VAL A 1 81 ? 16.757 3.205 -6.051 1.00 92.06 81 VAL A CA 1
ATOM 587 C C . VAL A 1 81 ? 16.293 2.024 -5.199 1.00 92.06 81 VAL A C 1
ATOM 589 O O . VAL A 1 81 ? 15.397 2.204 -4.376 1.00 92.06 81 VAL A O 1
ATOM 592 N N . LEU A 1 82 ? 16.893 0.840 -5.346 1.00 91.38 82 LEU A N 1
ATOM 593 C CA . LEU A 1 82 ? 16.575 -0.312 -4.500 1.00 91.38 82 LEU A CA 1
ATOM 594 C C . LEU A 1 82 ? 16.978 -0.065 -3.043 1.00 91.38 82 LEU A C 1
ATOM 596 O O . LEU A 1 82 ? 16.125 -0.149 -2.159 1.00 91.38 82 LEU A O 1
ATOM 600 N N . LEU A 1 83 ? 18.247 0.279 -2.792 1.00 93.62 83 LEU A N 1
ATOM 601 C CA . LEU A 1 83 ? 18.746 0.510 -1.431 1.00 93.62 83 LEU A CA 1
ATOM 602 C C . LEU A 1 83 ? 18.093 1.750 -0.808 1.00 93.62 83 LEU A C 1
ATOM 604 O O . LEU A 1 83 ? 17.574 1.690 0.305 1.00 93.62 83 LEU A O 1
ATOM 608 N N . GLY A 1 84 ? 18.063 2.863 -1.543 1.00 93.38 84 GLY A N 1
ATOM 609 C CA . GLY A 1 84 ? 17.467 4.115 -1.085 1.00 93.38 84 GLY A CA 1
ATOM 610 C C . GLY A 1 84 ? 15.960 3.999 -0.875 1.00 93.38 84 GLY A C 1
ATOM 611 O O . GLY A 1 84 ? 15.439 4.465 0.134 1.00 93.38 84 GLY A O 1
ATOM 612 N N . GLY A 1 85 ? 15.253 3.320 -1.781 1.00 93.00 85 GLY A N 1
ATOM 613 C CA . GLY A 1 85 ? 13.817 3.077 -1.664 1.00 93.00 85 GLY A CA 1
ATOM 614 C C . GLY A 1 85 ? 13.465 2.183 -0.479 1.00 93.00 85 GLY A C 1
ATOM 615 O O . GLY A 1 85 ? 12.457 2.428 0.184 1.00 93.00 85 GLY A O 1
ATOM 616 N N . TRP A 1 86 ? 14.296 1.183 -0.177 1.00 93.50 86 TRP A N 1
ATOM 617 C CA . TRP A 1 86 ? 14.123 0.343 1.006 1.00 93.50 86 TRP A CA 1
ATOM 618 C C . TRP A 1 86 ? 14.306 1.142 2.299 1.00 93.50 86 TRP A C 1
ATOM 620 O O . TRP A 1 86 ? 13.402 1.148 3.134 1.00 93.50 86 TRP A O 1
ATOM 630 N N . ILE A 1 87 ? 15.413 1.884 2.437 1.00 96.12 87 ILE A N 1
ATOM 631 C CA . ILE A 1 87 ? 15.674 2.726 3.618 1.00 96.12 87 ILE A CA 1
ATOM 632 C C . ILE A 1 87 ? 14.573 3.770 3.801 1.00 96.12 87 ILE A C 1
ATOM 634 O O . ILE A 1 87 ? 14.059 3.931 4.906 1.00 96.12 87 ILE A O 1
ATOM 638 N N . LEU A 1 88 ? 14.170 4.448 2.722 1.00 94.56 88 LEU A N 1
ATOM 639 C CA . LEU A 1 88 ? 13.117 5.460 2.767 1.00 94.56 88 LEU A CA 1
ATOM 640 C C . LEU A 1 88 ? 11.797 4.867 3.266 1.00 94.56 88 LEU A C 1
ATOM 642 O O . LEU A 1 88 ? 11.152 5.445 4.136 1.00 94.56 88 LEU A O 1
ATOM 646 N N . LYS A 1 89 ? 11.413 3.693 2.756 1.00 92.19 89 LYS A N 1
ATOM 647 C CA . LYS A 1 89 ? 10.205 2.980 3.186 1.00 92.19 89 LYS A CA 1
ATOM 648 C C . LYS A 1 89 ? 10.278 2.533 4.641 1.00 92.19 89 LYS A C 1
ATOM 650 O O . LYS A 1 89 ? 9.313 2.731 5.375 1.00 92.19 89 LYS A O 1
ATOM 655 N N . MET A 1 90 ? 11.401 1.957 5.065 1.00 95.62 90 MET A N 1
ATOM 656 C CA . MET A 1 90 ? 11.575 1.498 6.446 1.00 95.62 90 MET A CA 1
ATOM 657 C C . MET A 1 90 ? 11.576 2.672 7.426 1.00 95.62 90 MET A C 1
ATOM 659 O O . MET A 1 90 ? 10.911 2.602 8.455 1.00 95.62 90 MET A O 1
ATOM 663 N N . GLY A 1 91 ? 12.239 3.776 7.077 1.00 95.31 91 GLY A N 1
ATOM 664 C CA . GLY A 1 91 ? 12.207 5.012 7.854 1.00 95.31 91 GLY A CA 1
ATOM 665 C C . GLY A 1 91 ? 10.799 5.596 7.943 1.00 95.31 91 GLY A C 1
ATOM 666 O O . GLY A 1 91 ? 10.339 5.917 9.035 1.00 95.31 91 GLY A O 1
ATOM 667 N N . LEU A 1 92 ? 10.082 5.667 6.819 1.00 93.75 92 LEU A N 1
ATOM 668 C CA . LEU A 1 92 ? 8.702 6.151 6.767 1.00 93.75 92 LEU A CA 1
ATOM 669 C C . LEU A 1 92 ? 7.762 5.306 7.634 1.00 93.75 92 LEU A C 1
ATOM 671 O O . LEU A 1 92 ? 6.966 5.854 8.395 1.00 93.75 92 LEU A O 1
ATOM 675 N N . LEU A 1 93 ? 7.875 3.978 7.555 1.00 93.06 93 LEU A N 1
ATOM 676 C CA . LEU A 1 93 ? 7.091 3.068 8.385 1.00 93.06 93 LEU A CA 1
ATOM 677 C C . LEU A 1 93 ? 7.445 3.225 9.869 1.00 93.06 93 LEU A C 1
ATOM 679 O O . LEU A 1 93 ? 6.545 3.314 10.700 1.00 93.06 93 LEU A O 1
ATOM 683 N N . ALA A 1 94 ? 8.733 3.305 10.207 1.00 93.88 94 ALA A N 1
ATOM 684 C CA . ALA A 1 94 ? 9.185 3.492 11.583 1.00 93.88 94 ALA A CA 1
ATOM 685 C C . ALA A 1 94 ? 8.689 4.819 12.177 1.00 93.88 94 ALA A C 1
ATOM 687 O O . ALA A 1 94 ? 8.163 4.821 13.286 1.00 93.88 94 ALA A O 1
ATOM 688 N N . LEU A 1 95 ? 8.794 5.925 11.431 1.00 94.31 95 LEU A N 1
ATOM 689 C CA . LEU A 1 95 ? 8.271 7.243 11.816 1.00 94.31 95 LEU A CA 1
ATOM 690 C C . LEU A 1 95 ? 6.766 7.189 12.075 1.00 94.31 95 LEU A C 1
ATOM 692 O O . LEU A 1 95 ? 6.292 7.704 13.085 1.00 94.31 95 LEU A O 1
ATOM 696 N N . LEU A 1 96 ? 6.023 6.528 11.188 1.00 91.56 96 LEU A N 1
ATOM 697 C CA . LEU A 1 96 ? 4.582 6.401 11.326 1.00 91.56 96 LEU A CA 1
ATOM 698 C C . LEU A 1 96 ? 4.190 5.567 12.547 1.00 91.56 96 LEU A C 1
ATOM 700 O O . LEU A 1 96 ? 3.308 5.977 13.293 1.00 91.56 96 LEU A O 1
ATOM 704 N N . LEU A 1 97 ? 4.849 4.429 12.781 1.00 91.62 97 LEU A N 1
ATOM 705 C CA . LEU A 1 97 ? 4.613 3.605 13.971 1.00 91.62 97 LEU A CA 1
ATOM 706 C C . LEU A 1 97 ? 5.015 4.338 15.254 1.00 91.62 97 LEU A C 1
ATOM 708 O O . LEU A 1 97 ? 4.334 4.214 16.271 1.00 91.62 97 LEU A O 1
ATOM 712 N N . LEU A 1 98 ? 6.093 5.125 15.211 1.00 93.38 98 LEU A N 1
ATOM 713 C CA . LEU A 1 98 ? 6.532 5.945 16.335 1.00 93.38 98 LEU A CA 1
ATOM 714 C C . LEU A 1 98 ? 5.512 7.039 16.660 1.00 93.38 98 LEU A C 1
ATOM 716 O O . LEU A 1 98 ? 5.283 7.306 17.833 1.00 93.38 98 LEU A O 1
ATOM 720 N N . TRP A 1 99 ? 4.892 7.638 15.645 1.00 92.00 99 TRP A N 1
ATOM 721 C CA . TRP A 1 99 ? 3.819 8.612 15.824 1.00 92.00 99 TRP A CA 1
ATOM 722 C C . TRP A 1 99 ? 2.528 7.951 16.324 1.00 92.00 99 TRP A C 1
ATOM 724 O O . TRP A 1 99 ? 1.949 8.393 17.309 1.00 92.00 99 TRP A O 1
ATOM 734 N N . LEU A 1 100 ? 2.128 6.819 15.736 1.00 89.00 100 LEU A N 1
ATOM 735 C CA . LEU A 1 100 ? 0.960 6.058 16.188 1.00 89.00 100 LEU A CA 1
ATOM 736 C C . LEU A 1 100 ? 1.105 5.578 17.634 1.00 89.00 100 LEU A C 1
ATOM 738 O O . LEU A 1 100 ? 0.108 5.406 18.324 1.00 89.00 100 LEU A O 1
ATOM 742 N N . ARG A 1 101 ? 2.317 5.333 18.138 1.00 86.19 101 ARG A N 1
ATOM 743 C CA . ARG A 1 101 ? 2.485 4.796 19.500 1.00 86.19 101 ARG A CA 1
ATOM 744 C C . ARG A 1 101 ? 1.900 5.706 20.591 1.00 86.19 101 ARG A C 1
ATOM 746 O O . ARG A 1 101 ? 1.573 5.194 21.661 1.00 86.19 101 ARG A O 1
ATOM 753 N N . THR A 1 102 ? 1.853 7.020 20.351 1.00 86.06 102 THR A N 1
ATOM 754 C CA . THR A 1 102 ? 1.387 8.034 21.313 1.00 86.06 102 THR A CA 1
ATOM 755 C C . THR A 1 102 ? -0.095 8.348 21.177 1.00 86.06 102 THR A C 1
ATOM 757 O O . THR A 1 102 ? -0.626 9.092 21.988 1.00 86.06 102 THR A O 1
ATOM 760 N N . GLU A 1 103 ? -0.745 7.806 20.154 1.00 87.88 103 GLU A N 1
ATOM 761 C CA . GLU A 1 103 ? -2.132 8.090 19.824 1.00 87.88 103 GLU A CA 1
ATOM 762 C C . GLU A 1 103 ? -3.057 6.971 20.322 1.00 87.88 103 GLU A C 1
ATOM 764 O O . GLU A 1 103 ? -2.735 5.784 20.212 1.00 87.88 103 GLU A O 1
ATOM 769 N N . ASP A 1 104 ? -4.238 7.343 20.820 1.00 84.75 104 ASP A N 1
ATOM 770 C CA . ASP A 1 104 ? -5.193 6.405 21.437 1.00 84.75 104 ASP A CA 1
ATOM 771 C C . ASP A 1 104 ? -6.434 6.142 20.564 1.00 84.75 104 ASP A C 1
ATOM 773 O O . ASP A 1 104 ? -7.301 5.341 20.911 1.00 84.75 104 ASP A O 1
ATOM 777 N N . PHE A 1 105 ? -6.536 6.798 19.402 1.00 86.25 105 PHE A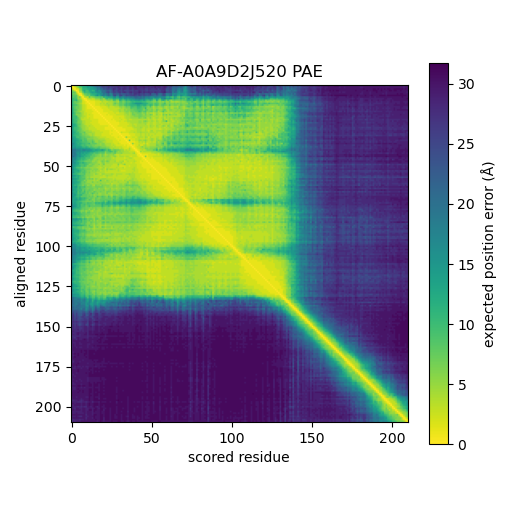 N 1
ATOM 778 C CA . PHE A 1 105 ? -7.733 6.754 18.554 1.00 86.25 105 PHE A CA 1
ATOM 779 C C . PHE A 1 105 ? -7.921 5.438 17.782 1.00 86.25 105 PHE A C 1
ATOM 781 O O . PHE A 1 105 ? -8.955 5.256 17.139 1.00 86.25 105 PHE A O 1
ATOM 788 N N . TYR A 1 106 ? -6.943 4.528 17.804 1.00 86.81 106 TYR A N 1
ATOM 789 C CA . TYR A 1 106 ? -6.969 3.278 17.046 1.00 86.81 106 TYR A CA 1
ATOM 790 C C . TYR A 1 106 ? -6.805 2.058 17.953 1.00 86.81 106 TYR A C 1
ATOM 792 O O . TYR A 1 106 ? -6.100 2.072 18.962 1.00 86.81 106 TYR A O 1
ATOM 800 N N . HIS A 1 107 ? -7.413 0.942 17.552 1.00 87.50 107 HIS A N 1
ATOM 801 C CA . HIS A 1 107 ? -7.217 -0.322 18.250 1.00 87.50 107 HIS A CA 1
ATOM 802 C C . HIS A 1 107 ? -5.926 -1.003 17.771 1.00 87.50 107 HIS A C 1
ATOM 804 O O . HIS A 1 1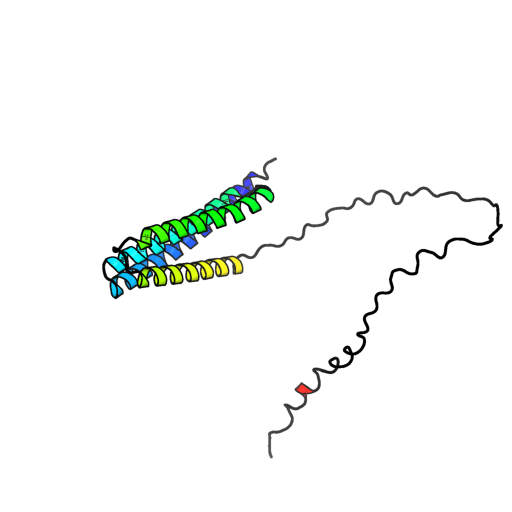07 ? -5.867 -1.532 16.660 1.00 87.50 107 HIS A O 1
ATOM 810 N N . ARG A 1 108 ? -4.902 -1.062 18.633 1.00 87.81 108 ARG A N 1
ATOM 811 C CA . ARG A 1 108 ? -3.573 -1.631 18.314 1.00 87.81 108 ARG A CA 1
ATOM 812 C C . ARG A 1 108 ? -3.654 -3.046 17.730 1.00 87.81 108 ARG A C 1
ATOM 814 O O . ARG A 1 108 ? -3.069 -3.311 16.689 1.00 87.81 108 ARG A O 1
ATOM 821 N N . GLY A 1 109 ? -4.443 -3.933 18.343 1.00 87.06 109 GLY A N 1
ATOM 822 C CA . GLY A 1 109 ? -4.620 -5.309 17.850 1.00 87.06 109 GLY A CA 1
ATOM 823 C C . GLY A 1 109 ? -5.192 -5.396 16.426 1.00 87.06 109 GLY A C 1
ATOM 824 O O . GLY A 1 109 ? -4.648 -6.111 15.590 1.00 87.06 109 GLY A O 1
ATOM 825 N N . VAL A 1 110 ? -6.243 -4.624 16.125 1.00 87.06 110 VAL A N 1
ATOM 826 C CA . VAL A 1 110 ? -6.882 -4.593 14.800 1.00 87.06 110 VAL A CA 1
ATOM 827 C C . VAL A 1 110 ? -5.959 -3.949 13.766 1.00 87.06 110 VAL A C 1
ATOM 829 O O . VAL A 1 110 ? -5.869 -4.453 12.647 1.00 87.06 110 VAL A O 1
ATOM 832 N N . PHE A 1 111 ? -5.226 -2.894 14.143 1.00 88.00 111 PHE A N 1
ATOM 833 C CA . PHE A 1 111 ? -4.217 -2.274 13.283 1.00 88.00 111 PHE A CA 1
ATOM 834 C C . PHE A 1 111 ? -3.175 -3.298 12.833 1.00 88.00 111 PHE A C 1
ATOM 836 O O . PHE A 1 111 ? -2.987 -3.482 11.632 1.00 88.00 111 PHE A O 1
ATOM 843 N N . LEU A 1 112 ? -2.539 -4.000 13.783 1.00 90.00 112 LEU A N 1
ATOM 844 C CA . LEU A 1 112 ? -1.529 -5.009 13.461 1.00 90.00 112 LEU A CA 1
ATOM 845 C C . LEU A 1 112 ? -2.124 -6.136 12.612 1.00 90.00 112 LEU A C 1
ATOM 847 O O . LEU A 1 112 ? -1.556 -6.466 11.576 1.00 90.00 112 LEU A O 1
ATOM 851 N N . ALA A 1 113 ? -3.268 -6.700 13.007 1.00 88.00 113 ALA A N 1
ATOM 852 C CA . ALA A 1 113 ? -3.900 -7.794 12.269 1.00 88.00 113 ALA A CA 1
ATOM 853 C C . ALA A 1 113 ? -4.232 -7.397 10.822 1.00 88.00 113 ALA A C 1
ATOM 855 O O . ALA A 1 113 ? -3.898 -8.122 9.886 1.00 88.00 113 ALA A O 1
ATOM 856 N N . THR A 1 114 ? -4.823 -6.215 10.627 1.00 86.81 114 THR A N 1
ATOM 857 C CA . THR A 1 114 ? -5.159 -5.702 9.292 1.00 86.81 114 THR A CA 1
ATOM 858 C C . THR A 1 114 ? -3.900 -5.452 8.472 1.00 86.81 114 THR A C 1
ATOM 860 O O . THR A 1 114 ? -3.844 -5.840 7.308 1.00 86.81 114 THR A O 1
ATOM 863 N N . LEU A 1 115 ? -2.867 -4.861 9.080 1.00 88.75 115 LEU A N 1
ATOM 864 C CA . LEU A 1 115 ? -1.582 -4.628 8.429 1.00 88.75 115 LEU A CA 1
ATOM 865 C C . LEU A 1 115 ? -0.948 -5.946 7.962 1.00 88.75 115 LEU A C 1
ATOM 867 O O . LEU A 1 115 ? -0.533 -6.039 6.810 1.00 88.75 115 LEU A O 1
ATOM 871 N N . PHE A 1 116 ? -0.931 -6.983 8.805 1.00 91.50 116 PHE A N 1
ATOM 872 C CA . PHE A 1 116 ? -0.423 -8.308 8.435 1.00 91.50 116 PHE A CA 1
ATOM 873 C C . PHE A 1 116 ? -1.210 -8.932 7.284 1.00 91.50 116 PHE A C 1
ATOM 875 O O . PHE A 1 116 ? -0.608 -9.377 6.307 1.00 91.50 116 PHE A O 1
ATOM 882 N N . VAL A 1 117 ? -2.543 -8.940 7.370 1.00 88.19 117 VAL A N 1
ATOM 883 C CA . VAL A 1 117 ? -3.411 -9.493 6.317 1.00 88.19 117 VAL A CA 1
ATOM 884 C C . VAL A 1 117 ? -3.169 -8.780 4.989 1.00 88.19 117 VAL A C 1
ATOM 886 O O . VAL A 1 117 ? -3.013 -9.435 3.961 1.00 88.19 117 VAL A O 1
ATOM 889 N N . VAL A 1 118 ? -3.078 -7.450 5.010 1.00 85.31 118 VAL A N 1
ATOM 890 C CA . VAL A 1 118 ? -2.797 -6.636 3.823 1.00 85.31 118 VAL A CA 1
ATOM 891 C C . VAL A 1 118 ? -1.422 -6.946 3.234 1.00 85.31 118 VAL A C 1
ATOM 893 O O . VAL A 1 118 ? -1.310 -7.105 2.020 1.00 85.31 118 VAL A O 1
ATOM 896 N N . VAL A 1 119 ? -0.383 -7.069 4.064 1.00 88.75 119 VAL A N 1
ATOM 897 C CA . VAL A 1 119 ? 0.977 -7.400 3.607 1.00 88.75 119 VAL A CA 1
ATOM 898 C C . VAL A 1 119 ? 1.019 -8.789 2.971 1.00 88.75 119 VAL A C 1
ATOM 900 O O . VAL A 1 119 ? 1.548 -8.938 1.871 1.00 88.75 119 VAL A O 1
ATOM 903 N N . ILE A 1 120 ? 0.427 -9.797 3.618 1.00 90.56 120 ILE A N 1
ATOM 904 C CA . ILE A 1 120 ? 0.392 -11.173 3.101 1.00 90.56 120 ILE A CA 1
ATOM 905 C C . ILE A 1 120 ? -0.392 -11.232 1.791 1.00 90.56 120 ILE A C 1
ATOM 907 O O . ILE A 1 120 ? 0.078 -11.808 0.813 1.00 90.56 120 ILE A O 1
ATOM 911 N N . ALA A 1 121 ? -1.572 -10.617 1.745 1.00 85.75 121 ALA A N 1
ATOM 912 C CA . ALA A 1 121 ? -2.390 -10.599 0.541 1.00 85.75 121 ALA A CA 1
ATOM 913 C C . ALA A 1 121 ? -1.690 -9.859 -0.609 1.00 85.75 121 ALA A C 1
ATOM 915 O O . ALA A 1 121 ? -1.701 -10.342 -1.740 1.00 85.75 121 ALA A O 1
ATOM 916 N N . GLY A 1 122 ? -1.024 -8.736 -0.320 1.00 84.00 122 GLY A N 1
ATOM 917 C CA . GLY A 1 122 ? -0.178 -8.030 -1.281 1.00 84.00 122 GLY A CA 1
ATOM 918 C C . GLY A 1 122 ? 0.914 -8.935 -1.846 1.00 84.00 122 GLY A C 1
ATOM 919 O O . GLY A 1 122 ? 1.051 -9.038 -3.063 1.00 84.00 122 GLY A O 1
ATOM 920 N N . LEU A 1 123 ? 1.612 -9.673 -0.980 1.00 89.75 123 LEU A N 1
ATOM 921 C CA . LEU A 1 123 ? 2.660 -10.608 -1.385 1.00 89.75 123 LEU A CA 1
ATOM 922 C C . LEU A 1 123 ? 2.119 -11.751 -2.258 1.00 89.75 123 LEU A C 1
ATOM 924 O O . LEU A 1 123 ? 2.729 -12.098 -3.265 1.00 89.75 123 LEU A O 1
ATOM 928 N N . VAL A 1 124 ? 0.954 -12.310 -1.924 1.00 87.00 124 VAL A N 1
ATOM 929 C CA . VAL A 1 124 ? 0.295 -13.343 -2.742 1.00 87.00 124 VAL A CA 1
ATOM 930 C C . VAL A 1 124 ? -0.057 -12.805 -4.130 1.00 87.00 124 VAL A C 1
ATOM 932 O O . VAL A 1 124 ? 0.178 -13.486 -5.129 1.00 87.00 124 VAL A O 1
ATOM 935 N N . VAL A 1 125 ? -0.586 -11.581 -4.217 1.00 85.00 125 VAL A N 1
ATOM 936 C CA . VAL A 1 125 ? -0.905 -10.940 -5.503 1.00 85.00 125 VAL A CA 1
ATOM 937 C C . VAL A 1 125 ? 0.363 -10.669 -6.312 1.00 85.00 125 VAL A C 1
ATOM 939 O O . VAL A 1 125 ? 0.372 -10.903 -7.525 1.00 85.00 125 VAL A O 1
ATOM 942 N N . GLU A 1 126 ? 1.436 -10.209 -5.668 1.00 84.81 126 GLU A N 1
ATOM 943 C CA . GLU A 1 126 ? 2.732 -9.996 -6.314 1.00 84.81 126 GLU A CA 1
ATOM 944 C C . GLU A 1 126 ? 3.286 -11.307 -6.875 1.00 84.81 126 GLU A C 1
ATOM 946 O O . GLU A 1 126 ? 3.529 -11.396 -8.080 1.00 84.81 126 GLU A O 1
ATOM 951 N N . ILE A 1 127 ? 3.388 -12.353 -6.050 1.00 86.75 127 ILE A N 1
ATOM 952 C CA . ILE A 1 127 ? 3.872 -13.674 -6.471 1.00 86.75 127 ILE A CA 1
ATOM 953 C C . ILE A 1 127 ? 2.996 -14.239 -7.594 1.00 86.75 127 ILE A C 1
ATOM 955 O O . ILE A 1 127 ? 3.517 -14.651 -8.627 1.00 86.75 127 ILE A O 1
ATOM 959 N N . GLY A 1 128 ? 1.668 -14.206 -7.459 1.00 85.19 128 GLY A N 1
ATOM 960 C CA . GLY A 1 128 ? 0.753 -14.691 -8.497 1.00 85.19 128 GLY A CA 1
ATOM 961 C C . GLY A 1 128 ? 0.906 -13.946 -9.828 1.00 85.19 128 GLY A C 1
ATOM 962 O O . GLY A 1 128 ? 0.857 -14.555 -10.901 1.00 85.19 128 GLY A O 1
ATOM 963 N N . THR A 1 129 ? 1.160 -12.636 -9.779 1.00 81.25 129 THR A N 1
ATOM 964 C CA . THR A 1 129 ? 1.424 -11.820 -10.976 1.00 81.25 129 THR A CA 1
ATOM 965 C C . THR A 1 129 ? 2.754 -12.195 -11.624 1.00 81.25 129 THR A C 1
ATOM 967 O O . THR A 1 129 ? 2.821 -12.332 -12.849 1.00 81.25 129 THR A O 1
ATOM 970 N N . LEU A 1 130 ? 3.798 -12.408 -10.818 1.00 81.12 130 LEU A N 1
ATOM 971 C CA . LEU A 1 130 ? 5.110 -12.843 -11.299 1.00 81.12 130 LEU A CA 1
ATOM 972 C C . LEU A 1 130 ? 5.026 -14.213 -11.976 1.00 81.12 130 LEU A C 1
ATOM 974 O O . LEU A 1 130 ? 5.515 -14.368 -13.091 1.00 81.12 130 LEU A O 1
ATOM 978 N N . LEU A 1 131 ? 4.325 -15.170 -11.364 1.00 85.00 131 LEU A N 1
ATOM 979 C CA . LEU A 1 131 ? 4.142 -16.518 -11.912 1.00 85.00 131 LEU A CA 1
ATOM 980 C C . LEU A 1 131 ? 3.314 -16.538 -13.207 1.00 85.00 131 LEU A C 1
ATOM 982 O O . LEU A 1 131 ? 3.501 -17.409 -14.052 1.00 85.00 131 LEU A O 1
ATOM 986 N N . THR A 1 132 ? 2.411 -15.573 -13.389 1.00 78.12 132 THR A N 1
ATOM 987 C CA . THR A 1 132 ? 1.566 -15.477 -14.594 1.00 78.12 132 THR A CA 1
ATOM 988 C C . THR A 1 132 ? 2.272 -14.761 -15.751 1.00 78.12 132 THR A C 1
ATOM 990 O O . THR A 1 132 ? 1.885 -14.904 -16.914 1.00 78.12 132 THR A O 1
ATOM 993 N N . THR A 1 133 ? 3.322 -13.988 -15.467 1.00 75.88 133 THR A N 1
ATOM 994 C CA . THR A 1 133 ? 4.042 -13.221 -16.487 1.00 75.88 133 THR A CA 1
ATOM 995 C C . THR A 1 133 ? 4.990 -14.146 -17.253 1.00 75.88 133 THR A C 1
ATOM 997 O O . THR A 1 133 ? 6.128 -14.367 -16.852 1.00 75.88 133 THR A O 1
ATOM 1000 N N . ARG A 1 134 ? 4.537 -14.697 -18.388 1.00 65.62 134 ARG A N 1
ATOM 1001 C CA . ARG A 1 134 ? 5.418 -15.410 -19.328 1.00 65.62 134 ARG A CA 1
ATOM 1002 C C . ARG A 1 134 ? 6.382 -14.410 -19.965 1.00 65.62 134 ARG A C 1
ATOM 1004 O O . ARG A 1 134 ? 5.983 -13.665 -20.855 1.00 65.62 134 ARG A O 1
ATOM 1011 N N . ILE A 1 135 ? 7.634 -14.387 -19.513 1.00 59.41 135 ILE A N 1
ATOM 1012 C CA . ILE A 1 135 ? 8.707 -13.614 -20.147 1.00 59.41 135 ILE A CA 1
ATOM 1013 C C . ILE A 1 135 ? 9.149 -14.390 -21.399 1.00 59.41 135 ILE A C 1
ATOM 1015 O O . ILE A 1 135 ? 9.673 -15.496 -21.251 1.00 59.41 135 ILE A O 1
ATOM 1019 N N . PRO A 1 136 ? 8.946 -13.873 -22.627 1.00 55.56 136 PRO A N 1
ATOM 1020 C CA . PRO A 1 136 ? 9.479 -14.504 -23.826 1.00 55.56 136 PRO A CA 1
ATOM 1021 C C . PRO A 1 136 ? 10.999 -14.361 -23.789 1.00 55.56 136 PRO A C 1
ATOM 1023 O O . PRO A 1 136 ? 11.544 -13.291 -24.060 1.00 55.56 136 PRO A O 1
ATOM 1026 N N . TYR A 1 137 ? 11.688 -15.429 -23.400 1.00 42.44 137 TYR A N 1
ATOM 1027 C CA . TYR A 1 137 ? 13.140 -15.479 -23.446 1.00 42.44 137 TYR A CA 1
ATOM 1028 C C . TYR A 1 137 ? 13.549 -15.748 -24.896 1.00 42.44 137 TYR A C 1
ATOM 1030 O O . TYR A 1 137 ? 13.686 -16.893 -25.319 1.00 42.44 137 TYR A O 1
ATOM 1038 N N . VAL A 1 138 ? 13.670 -14.689 -25.696 1.00 63.16 138 VAL A N 1
ATOM 1039 C CA . VAL A 1 138 ? 14.342 -14.800 -26.991 1.00 63.16 138 VAL A CA 1
ATOM 1040 C C . VAL A 1 138 ? 15.841 -14.790 -26.721 1.00 63.16 138 VAL A C 1
ATOM 1042 O O . VAL A 1 138 ? 16.396 -13.787 -26.273 1.00 63.16 138 VAL A O 1
ATOM 1045 N N . ALA A 1 139 ? 16.493 -15.934 -26.936 1.00 58.44 139 ALA A N 1
ATOM 1046 C CA . ALA A 1 139 ? 17.945 -15.976 -26.984 1.00 58.44 139 ALA A CA 1
ATOM 1047 C C . ALA A 1 139 ? 18.406 -15.015 -28.095 1.00 58.44 139 ALA A C 1
ATOM 1049 O O . ALA A 1 139 ? 17.822 -15.040 -29.184 1.00 58.44 139 ALA A O 1
ATOM 1050 N N . PRO A 1 140 ? 19.395 -14.138 -27.850 1.00 62.91 140 PRO A N 1
ATOM 1051 C CA . PRO A 1 140 ? 19.931 -13.305 -28.911 1.00 62.91 140 PRO A CA 1
ATOM 1052 C C . PRO A 1 140 ? 20.519 -14.228 -29.979 1.00 62.91 140 PRO A C 1
ATOM 1054 O O . PRO A 1 140 ? 21.462 -14.969 -29.708 1.00 62.91 140 PRO A O 1
ATOM 1057 N N . SER A 1 141 ? 19.952 -14.205 -31.185 1.00 52.72 141 SER A N 1
ATOM 1058 C CA . SER A 1 141 ? 20.554 -14.860 -32.340 1.00 52.72 141 SER A CA 1
ATOM 1059 C C . SER A 1 141 ? 21.955 -14.281 -32.515 1.00 52.72 141 SER A C 1
ATOM 1061 O O . SER A 1 141 ? 22.094 -13.089 -32.807 1.00 52.72 141 SER A O 1
ATOM 1063 N N . SER A 1 142 ? 22.984 -15.104 -32.319 1.00 54.19 142 SER A N 1
ATOM 1064 C CA . SER A 1 142 ? 24.373 -14.811 -32.670 1.00 54.19 142 SER A CA 1
ATOM 1065 C C . SER A 1 142 ? 24.452 -14.579 -34.179 1.00 54.19 142 SER A C 1
ATOM 1067 O O . SER A 1 142 ? 24.716 -15.473 -34.977 1.00 54.19 142 SER A O 1
ATOM 1069 N N . THR A 1 143 ? 24.138 -13.356 -34.590 1.00 56.75 143 THR A N 1
ATOM 1070 C CA . THR A 1 143 ? 24.149 -12.950 -35.988 1.00 56.75 143 THR A CA 1
ATOM 1071 C C . THR A 1 143 ? 25.582 -12.579 -36.340 1.00 56.75 143 THR A C 1
ATOM 1073 O O . THR A 1 143 ? 26.020 -11.470 -36.061 1.00 56.75 143 THR A O 1
ATOM 1076 N N . GLY A 1 144 ? 26.293 -13.542 -36.932 1.00 49.41 144 GLY A N 1
ATOM 1077 C CA . GLY A 1 144 ? 27.476 -13.333 -37.765 1.00 49.41 144 GLY A CA 1
ATOM 1078 C C . GLY A 1 144 ? 28.779 -13.031 -37.028 1.00 49.41 144 GLY A C 1
ATOM 1079 O O . GLY A 1 144 ? 29.113 -11.874 -36.802 1.00 49.41 144 GLY A O 1
ATOM 1080 N N . SER A 1 145 ? 29.597 -14.059 -36.803 1.00 46.16 145 SER A N 1
ATOM 1081 C CA . SER A 1 145 ? 31.040 -13.883 -36.983 1.00 46.16 145 SER A CA 1
ATOM 1082 C C . SER A 1 145 ? 31.295 -13.873 -38.492 1.00 46.16 145 SER A C 1
ATOM 1084 O O . SER A 1 145 ? 31.013 -14.880 -39.146 1.00 46.16 145 SER A O 1
ATOM 1086 N N . PRO A 1 146 ? 31.777 -12.766 -39.082 1.00 54.06 146 PRO A N 1
ATOM 1087 C CA . PRO A 1 146 ? 32.290 -12.787 -40.437 1.00 54.06 146 PRO A CA 1
ATOM 1088 C C . PRO A 1 146 ? 33.464 -13.757 -40.474 1.00 54.06 146 PRO A C 1
ATOM 1090 O O . PRO A 1 146 ? 34.476 -13.569 -39.800 1.00 54.06 146 PRO A O 1
ATOM 1093 N N . GLN A 1 147 ? 33.315 -14.803 -41.271 1.00 58.81 147 GLN A N 1
ATOM 1094 C CA . GLN A 1 147 ? 34.445 -15.525 -41.811 1.00 58.81 147 GLN A CA 1
ATOM 1095 C C . GLN A 1 147 ? 35.254 -14.533 -42.656 1.00 58.81 147 GLN A C 1
ATOM 1097 O O . GLN A 1 147 ? 34.856 -14.185 -43.763 1.00 58.81 147 GLN A O 1
ATOM 1102 N N . ALA A 1 148 ? 36.349 -14.023 -42.098 1.00 53.72 148 ALA A N 1
ATOM 1103 C CA . ALA A 1 148 ? 37.340 -13.227 -42.810 1.00 53.72 148 ALA A CA 1
ATOM 1104 C C . ALA A 1 148 ? 38.719 -13.497 -42.193 1.00 53.72 148 ALA A C 1
ATOM 1106 O O . ALA A 1 148 ? 39.026 -12.997 -41.113 1.00 53.72 148 ALA A O 1
ATOM 1107 N N . GLY A 1 149 ? 39.525 -14.313 -42.883 1.00 49.25 149 GLY A N 1
ATOM 1108 C CA . GLY A 1 149 ? 40.959 -14.440 -42.615 1.00 49.25 149 GLY A CA 1
ATOM 1109 C C . GLY A 1 149 ? 41.475 -15.822 -42.198 1.00 49.25 149 GLY A C 1
ATOM 1110 O O . GLY A 1 149 ? 42.293 -15.892 -41.291 1.00 49.25 149 GLY A O 1
ATOM 1111 N N . HIS A 1 150 ? 41.072 -16.911 -42.868 1.00 54.62 150 HIS A N 1
ATOM 1112 C CA . HIS A 1 150 ? 41.962 -18.081 -43.019 1.00 54.62 150 HIS A CA 1
ATOM 1113 C C . HIS A 1 150 ? 42.736 -18.004 -44.348 1.00 54.62 150 HIS A C 1
ATOM 1115 O O . HIS A 1 150 ? 43.003 -19.011 -44.989 1.00 54.62 150 HIS A O 1
ATOM 1121 N N . ASP A 1 151 ? 43.128 -16.784 -44.718 1.00 51.59 151 ASP A N 1
ATOM 1122 C CA . ASP A 1 151 ? 44.180 -16.518 -45.694 1.00 51.59 151 ASP A CA 1
ATOM 1123 C C . ASP A 1 151 ? 45.433 -16.129 -44.897 1.00 51.59 151 ASP A C 1
ATOM 1125 O O . ASP A 1 151 ? 45.965 -15.024 -44.997 1.00 51.59 151 ASP A O 1
ATOM 1129 N N . ALA A 1 152 ? 45.862 -17.027 -44.006 1.00 55.44 152 ALA A N 1
ATOM 1130 C CA . ALA A 1 152 ? 47.204 -16.966 -43.457 1.00 55.44 152 ALA A CA 1
ATOM 1131 C C . ALA A 1 152 ? 48.135 -17.438 -44.573 1.00 55.44 152 ALA A C 1
ATOM 1133 O O . ALA A 1 152 ? 48.241 -18.630 -44.856 1.00 55.44 152 ALA A O 1
ATOM 1134 N N . SER A 1 153 ? 48.745 -16.465 -45.241 1.00 50.06 153 SER A N 1
ATOM 1135 C CA . SER A 1 153 ? 49.926 -16.616 -46.079 1.00 50.06 153 SER A CA 1
ATOM 1136 C C . SER A 1 153 ? 50.788 -17.800 -45.641 1.00 50.06 153 SER A C 1
ATOM 1138 O O . SER A 1 153 ? 51.334 -17.805 -44.538 1.00 50.06 153 SER A O 1
ATOM 1140 N N . THR A 1 154 ? 50.902 -18.774 -46.540 1.00 48.28 154 THR A N 1
ATOM 1141 C CA . THR A 1 154 ? 51.966 -19.771 -46.622 1.00 48.28 154 THR A CA 1
ATOM 1142 C C . THR A 1 154 ? 53.292 -19.224 -46.082 1.00 48.28 154 THR A C 1
ATOM 1144 O O . THR A 1 154 ? 53.876 -18.340 -46.714 1.00 48.28 154 THR A O 1
ATOM 1147 N N . PRO A 1 155 ? 53.826 -19.749 -44.969 1.00 49.53 155 PRO A N 1
ATOM 1148 C CA . PRO A 1 155 ? 55.243 -19.623 -44.687 1.00 49.53 155 PRO A CA 1
ATOM 1149 C C . PRO A 1 155 ? 55.965 -20.614 -45.600 1.00 49.53 155 PRO A C 1
ATOM 1151 O O . PRO A 1 155 ? 55.828 -21.828 -45.461 1.00 49.53 155 PRO A O 1
ATOM 1154 N N . ALA A 1 156 ? 56.686 -20.088 -46.585 1.00 47.34 156 ALA A N 1
ATOM 1155 C CA . ALA A 1 156 ? 57.667 -20.853 -47.330 1.00 47.34 156 ALA A CA 1
ATOM 1156 C C . ALA A 1 156 ? 58.787 -21.282 -46.366 1.00 47.34 156 ALA A C 1
ATOM 1158 O O . ALA A 1 156 ? 59.542 -20.441 -45.889 1.00 47.34 156 ALA A O 1
ATOM 1159 N N . GLU A 1 157 ? 58.901 -22.578 -46.088 1.00 53.81 157 GLU A N 1
ATOM 1160 C CA . GLU A 1 157 ? 60.188 -23.179 -45.726 1.00 53.81 157 GLU A CA 1
ATOM 1161 C C . GLU A 1 157 ? 60.943 -23.481 -47.024 1.00 53.81 157 GLU A C 1
ATOM 1163 O O . GLU A 1 157 ? 60.344 -24.022 -47.963 1.00 53.81 157 GLU A O 1
ATOM 1168 N N . PRO A 1 158 ? 62.235 -23.110 -47.118 1.00 48.69 158 PRO A N 1
ATOM 1169 C CA . PRO A 1 158 ? 63.253 -24.146 -46.896 1.00 48.69 158 PRO A CA 1
ATOM 1170 C C . PRO A 1 158 ? 64.620 -23.664 -46.343 1.00 48.69 158 PRO A C 1
ATOM 1172 O O . PRO A 1 158 ? 65.199 -22.709 -46.857 1.00 48.69 158 PRO A O 1
ATOM 1175 N N . GLY A 1 159 ? 65.224 -24.451 -45.435 1.00 41.31 159 GLY A N 1
ATOM 1176 C CA . GLY A 1 159 ? 66.672 -24.745 -45.486 1.00 41.31 159 GLY A CA 1
ATOM 1177 C C . GLY A 1 159 ? 67.544 -24.532 -44.231 1.00 41.31 159 GLY A C 1
ATOM 1178 O O . GLY A 1 159 ? 68.134 -23.476 -44.077 1.00 41.31 159 GLY A O 1
ATOM 1179 N N . LEU A 1 160 ? 67.721 -25.615 -43.455 1.00 51.12 160 LEU A N 1
ATOM 1180 C CA . LEU A 1 160 ? 68.968 -26.167 -42.862 1.00 51.12 160 LEU A CA 1
ATOM 1181 C C . LEU A 1 160 ? 69.942 -25.299 -42.015 1.00 51.12 160 LEU A C 1
ATOM 1183 O O . LEU A 1 160 ? 70.655 -24.448 -42.534 1.00 51.12 160 LEU A O 1
ATOM 1187 N N . GLY A 1 161 ? 70.124 -25.734 -40.755 1.00 40.81 161 GLY A N 1
ATOM 1188 C CA . GLY A 1 161 ? 71.239 -25.436 -39.828 1.00 40.81 161 GLY A CA 1
ATOM 1189 C C . GLY A 1 161 ? 70.695 -25.157 -38.418 1.00 40.81 161 GLY A C 1
ATOM 1190 O O . GLY A 1 161 ? 69.740 -24.412 -38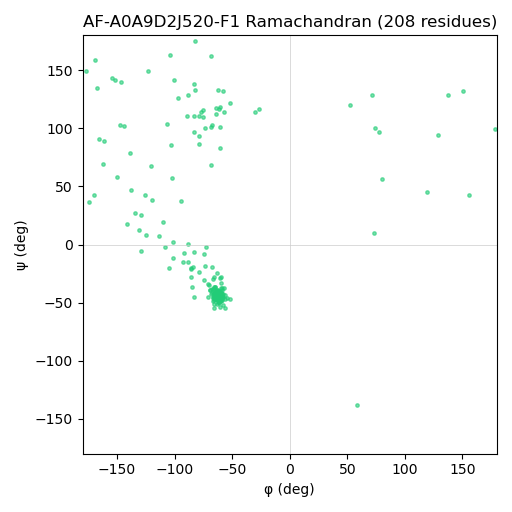.290 1.00 40.81 161 GLY A O 1
ATOM 1191 N N . GLU A 1 162 ? 71.102 -25.734 -37.292 1.00 52.97 162 GLU A N 1
ATOM 1192 C CA . GLU A 1 162 ? 72.190 -26.613 -36.880 1.00 52.97 162 GLU A CA 1
ATOM 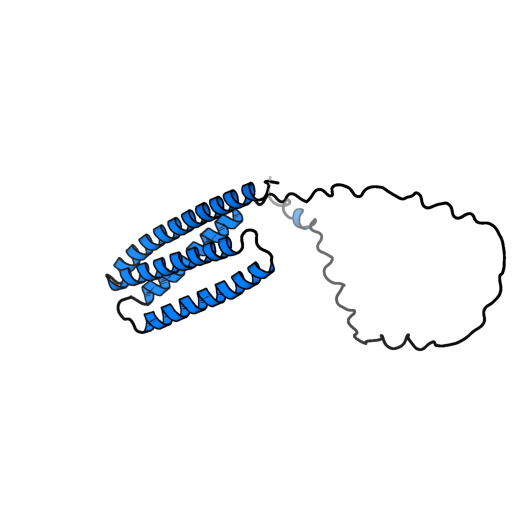1193 C C . GLU A 1 162 ? 71.684 -27.383 -35.640 1.00 52.97 162 GLU A C 1
ATOM 1195 O O . GLU A 1 162 ? 70.934 -26.855 -34.816 1.00 52.97 162 GLU A O 1
ATOM 1200 N N . ARG A 1 163 ? 72.067 -28.655 -35.509 1.00 48.44 163 ARG A N 1
ATOM 1201 C CA . ARG A 1 163 ? 71.985 -29.400 -34.246 1.00 48.44 163 ARG A CA 1
ATOM 1202 C C . ARG A 1 163 ? 73.290 -29.160 -33.497 1.00 48.44 163 ARG A C 1
ATOM 1204 O O . ARG A 1 163 ? 74.309 -29.431 -34.107 1.00 48.44 163 ARG A O 1
ATOM 1211 N N . GLU A 1 164 ? 73.218 -28.753 -32.226 1.00 44.41 164 GLU A N 1
ATOM 1212 C CA . GLU A 1 164 ? 74.202 -28.909 -31.121 1.00 44.41 164 GLU A CA 1
ATOM 1213 C C . GLU A 1 164 ? 74.029 -27.714 -30.158 1.00 44.41 164 GLU A C 1
ATOM 1215 O O . GLU A 1 164 ? 73.919 -26.583 -30.600 1.00 44.41 164 GLU A O 1
ATOM 1220 N N . GLY A 1 165 ? 73.936 -27.819 -28.834 1.00 37.66 165 GLY A N 1
ATOM 1221 C CA . GLY A 1 165 ? 74.039 -28.932 -27.907 1.00 37.66 165 GLY A CA 1
ATOM 1222 C C . GLY A 1 165 ? 73.574 -28.475 -26.513 1.00 37.66 165 GLY A C 1
ATOM 1223 O O . GLY A 1 165 ? 73.527 -27.290 -26.194 1.00 37.66 165 GLY A O 1
ATOM 1224 N N . THR A 1 166 ? 73.195 -29.441 -25.683 1.00 40.84 166 THR A N 1
ATOM 1225 C CA . THR A 1 166 ? 73.042 -29.302 -24.224 1.00 40.84 166 THR A CA 1
ATOM 1226 C C . THR A 1 166 ? 74.429 -29.468 -23.588 1.00 40.84 166 THR A C 1
ATOM 1228 O O . THR A 1 166 ? 75.170 -30.347 -24.032 1.00 40.84 166 THR A O 1
ATOM 1231 N N . PRO A 1 167 ? 74.808 -28.660 -22.576 1.00 46.25 167 PRO A N 1
ATOM 1232 C CA . PRO A 1 167 ? 74.746 -29.199 -21.215 1.00 46.25 167 PRO A CA 1
ATOM 1233 C C . PRO A 1 167 ? 74.394 -28.198 -20.094 1.00 46.25 167 PRO A C 1
ATOM 1235 O O . PRO A 1 167 ? 74.940 -27.109 -19.999 1.00 46.25 167 PRO A O 1
ATOM 1238 N N . ALA A 1 168 ? 73.571 -28.719 -19.178 1.00 38.12 168 ALA A N 1
ATOM 1239 C CA . ALA A 1 168 ? 73.681 -28.631 -17.720 1.00 38.12 168 ALA A CA 1
ATOM 1240 C C . ALA A 1 168 ? 73.413 -27.311 -16.958 1.00 38.12 168 ALA A C 1
ATOM 1242 O O . ALA A 1 168 ? 74.085 -26.300 -17.106 1.00 38.12 168 ALA A O 1
ATOM 1243 N N . ALA A 1 169 ? 72.541 -27.492 -15.957 1.00 43.66 169 ALA A N 1
ATOM 1244 C CA . ALA A 1 169 ? 72.621 -26.952 -14.601 1.00 43.66 169 ALA A CA 1
ATOM 1245 C C . ALA A 1 169 ? 72.319 -25.461 -14.386 1.00 43.66 169 ALA A C 1
ATOM 1247 O O . ALA A 1 169 ? 73.190 -24.601 -14.453 1.00 43.66 169 ALA A O 1
ATOM 1248 N N . SER A 1 170 ? 71.097 -25.181 -13.928 1.00 45.56 170 SER A N 1
ATOM 1249 C CA . SER A 1 170 ? 70.879 -24.479 -12.653 1.00 45.56 170 SER A CA 1
ATOM 1250 C C . SER A 1 170 ? 69.387 -24.354 -12.325 1.00 45.56 170 SER A C 1
ATOM 1252 O O . SER A 1 170 ? 68.547 -24.232 -13.208 1.00 45.56 170 SER A O 1
ATOM 1254 N N . ALA A 1 171 ? 69.113 -24.352 -11.019 1.00 51.22 171 ALA A N 1
ATOM 1255 C CA . ALA A 1 171 ? 67.902 -23.850 -10.372 1.00 51.22 171 ALA A CA 1
ATOM 1256 C C . ALA A 1 171 ? 66.657 -24.754 -10.380 1.00 51.22 171 ALA A C 1
ATOM 1258 O O . ALA A 1 171 ? 65.543 -24.362 -10.715 1.00 51.22 171 ALA A O 1
ATOM 1259 N N . ASP A 1 172 ? 66.867 -25.954 -9.853 1.00 46.72 172 ASP A N 1
ATOM 1260 C CA . ASP A 1 172 ? 65.880 -26.742 -9.117 1.00 46.72 172 ASP A CA 1
ATOM 1261 C C . ASP A 1 172 ? 65.565 -26.067 -7.758 1.00 46.72 172 ASP A C 1
ATOM 1263 O O . ASP A 1 172 ? 66.002 -26.525 -6.707 1.00 46.72 172 ASP A O 1
ATOM 1267 N N . ALA A 1 173 ? 64.910 -24.896 -7.780 1.00 50.34 173 ALA A N 1
ATOM 1268 C CA . ALA A 1 173 ? 64.645 -24.097 -6.569 1.00 50.34 173 ALA A CA 1
ATOM 1269 C C . ALA A 1 173 ? 63.181 -23.650 -6.381 1.00 50.34 173 ALA A C 1
ATOM 1271 O O . ALA A 1 173 ? 62.843 -23.151 -5.312 1.00 50.34 173 ALA A O 1
ATOM 1272 N N . ASP A 1 174 ? 62.292 -23.895 -7.351 1.00 45.47 174 ASP A N 1
ATOM 1273 C CA . ASP A 1 174 ? 60.912 -23.375 -7.309 1.00 45.47 174 ASP A CA 1
ATOM 1274 C C . ASP A 1 174 ? 59.822 -24.458 -7.157 1.00 45.47 174 ASP A C 1
ATOM 1276 O O . ASP A 1 174 ? 58.630 -24.162 -7.229 1.00 45.47 174 ASP A O 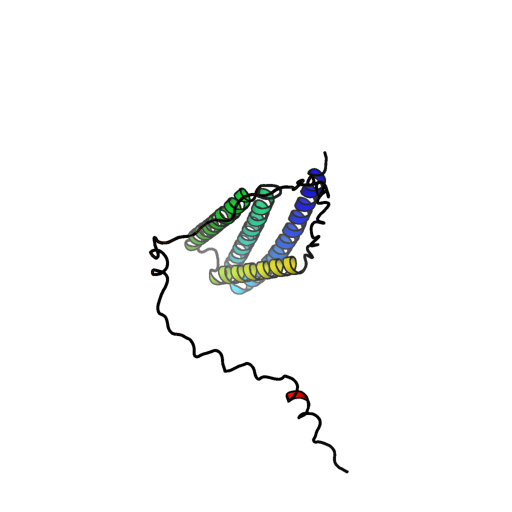1
ATOM 1280 N N . ARG A 1 175 ? 60.189 -25.732 -6.936 1.00 49.78 175 ARG A N 1
ATOM 1281 C CA . ARG A 1 175 ? 59.225 -26.857 -6.878 1.00 49.78 175 ARG A CA 1
ATOM 1282 C C . ARG A 1 175 ? 58.850 -27.349 -5.476 1.00 49.78 175 ARG A C 1
ATOM 1284 O O . ARG A 1 175 ? 58.029 -28.255 -5.364 1.00 49.78 175 ARG A O 1
ATOM 1291 N N . GLU A 1 176 ? 59.359 -26.732 -4.411 1.00 49.47 176 GLU A N 1
ATOM 1292 C CA . GLU A 1 176 ? 59.221 -27.257 -3.041 1.00 49.47 176 GLU A CA 1
ATOM 1293 C C . GLU A 1 176 ? 58.485 -26.318 -2.065 1.00 49.47 176 GLU A C 1
ATOM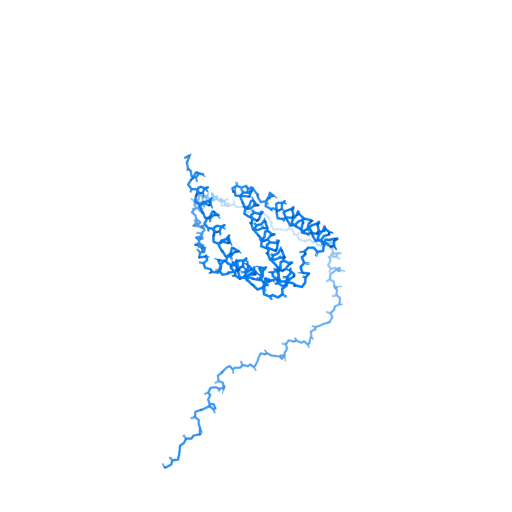 1295 O O . GLU A 1 176 ? 58.828 -26.224 -0.893 1.00 49.47 176 GLU A O 1
ATOM 1300 N N . LEU A 1 177 ? 57.442 -25.618 -2.531 1.00 51.41 177 LEU A N 1
ATOM 1301 C CA . LEU A 1 177 ? 56.594 -24.757 -1.680 1.00 51.41 177 LEU A CA 1
ATOM 1302 C C . LEU A 1 177 ? 55.079 -24.982 -1.847 1.00 51.41 177 LEU A C 1
ATOM 1304 O O . LEU A 1 177 ? 54.270 -24.218 -1.330 1.00 51.41 177 LEU A O 1
ATOM 1308 N N . THR A 1 178 ? 54.670 -26.068 -2.509 1.00 45.03 178 THR A N 1
ATOM 1309 C CA . THR A 1 178 ? 53.255 -26.469 -2.669 1.00 45.03 178 THR A CA 1
ATOM 1310 C C . THR A 1 178 ? 52.981 -27.902 -2.199 1.00 45.03 178 THR A C 1
ATOM 1312 O O . THR A 1 178 ? 52.227 -28.646 -2.818 1.00 45.03 178 THR A O 1
ATOM 1315 N N . ARG A 1 179 ? 53.544 -28.298 -1.048 1.00 43.41 179 ARG A N 1
ATOM 1316 C CA . ARG A 1 179 ? 52.986 -29.402 -0.248 1.00 43.41 179 ARG A CA 1
ATOM 1317 C C . ARG A 1 179 ? 52.309 -28.832 0.994 1.00 43.41 179 ARG A C 1
ATOM 1319 O O . ARG A 1 179 ? 52.975 -28.437 1.944 1.00 43.41 179 ARG A O 1
ATOM 1326 N N . SER A 1 180 ? 50.979 -28.787 0.967 1.00 50.22 180 SER A N 1
ATOM 1327 C CA . SER A 1 180 ? 50.152 -28.648 2.165 1.00 50.22 180 SER A CA 1
ATOM 1328 C C . SER A 1 180 ? 49.692 -30.055 2.582 1.00 50.22 180 SER A C 1
ATOM 1330 O O . SER A 1 180 ? 49.177 -30.772 1.724 1.00 50.22 180 SER A O 1
ATOM 1332 N N . PRO A 1 181 ? 49.909 -30.486 3.837 1.00 55.47 181 PRO A N 1
ATOM 1333 C CA . PRO A 1 181 ? 49.479 -31.791 4.325 1.00 55.47 181 PRO A CA 1
ATOM 1334 C C . PRO A 1 181 ? 48.063 -31.715 4.906 1.00 55.47 181 PRO A C 1
ATOM 1336 O O . PRO A 1 181 ? 47.870 -31.125 5.966 1.00 55.47 181 PRO A O 1
ATOM 1339 N N . VAL A 1 182 ? 47.087 -32.328 4.231 1.00 51.97 182 VAL A N 1
ATOM 1340 C CA . VAL A 1 182 ? 45.806 -32.730 4.835 1.00 51.97 182 VAL A CA 1
ATOM 1341 C C . VAL A 1 182 ? 45.381 -34.055 4.209 1.00 51.97 182 VAL A C 1
ATOM 1343 O O . VAL A 1 182 ? 44.889 -34.099 3.083 1.00 51.97 182 VAL A O 1
ATOM 1346 N N . ASP A 1 183 ? 45.603 -35.123 4.969 1.00 52.03 183 ASP A N 1
ATOM 1347 C CA . ASP A 1 183 ? 45.024 -36.444 4.763 1.00 52.03 183 ASP A CA 1
ATOM 1348 C C . ASP A 1 183 ? 43.495 -36.372 4.882 1.00 52.03 183 ASP A C 1
ATOM 1350 O O . ASP A 1 183 ? 42.951 -35.781 5.818 1.00 52.03 183 ASP A O 1
ATOM 1354 N N . GLY A 1 184 ? 42.794 -36.974 3.925 1.00 50.16 184 GLY A N 1
ATOM 1355 C CA . GLY A 1 184 ? 41.333 -37.001 3.890 1.00 50.16 184 GLY A CA 1
ATOM 1356 C C . GLY A 1 184 ? 40.783 -37.869 2.764 1.00 50.16 184 GLY A C 1
ATOM 1357 O O . GLY A 1 184 ? 39.786 -37.511 2.139 1.00 50.16 184 GLY A O 1
ATOM 1358 N N . GLU A 1 185 ? 41.453 -38.981 2.474 1.00 52.94 185 GLU A N 1
ATOM 1359 C CA . GLU A 1 185 ? 40.987 -40.004 1.544 1.00 52.94 185 GLU A CA 1
ATOM 1360 C C . GLU A 1 185 ? 40.456 -41.183 2.365 1.00 52.94 185 GLU A C 1
ATOM 1362 O O . GLU A 1 185 ? 41.220 -42.070 2.712 1.00 52.94 185 GLU A O 1
ATOM 1367 N N . ASP A 1 186 ? 39.176 -41.117 2.767 1.00 54.25 186 ASP A N 1
ATOM 1368 C CA . ASP A 1 186 ? 38.412 -42.290 3.240 1.00 54.25 186 ASP A CA 1
ATOM 1369 C C . ASP A 1 186 ? 36.897 -42.014 3.421 1.00 54.25 186 ASP A C 1
ATOM 1371 O O . ASP A 1 186 ? 36.290 -42.407 4.408 1.00 54.25 186 ASP A O 1
ATOM 1375 N N . VAL A 1 187 ? 36.229 -41.307 2.493 1.00 52.44 187 VAL A N 1
ATOM 1376 C CA . VAL A 1 187 ? 34.740 -41.279 2.437 1.00 52.44 187 VAL A CA 1
ATOM 1377 C C . VAL A 1 187 ? 34.241 -41.070 0.997 1.00 52.44 187 VAL A C 1
ATOM 1379 O O . VAL A 1 187 ? 33.551 -40.097 0.687 1.00 52.44 187 VAL A O 1
ATOM 1382 N N . ARG A 1 188 ? 34.615 -41.955 0.066 1.00 50.66 188 ARG A N 1
ATOM 1383 C CA . ARG A 1 188 ? 34.020 -41.993 -1.290 1.00 50.66 188 ARG A CA 1
ATOM 1384 C C . ARG A 1 188 ? 33.650 -43.400 -1.766 1.00 50.66 188 ARG A C 1
ATOM 1386 O O . ARG A 1 188 ? 33.560 -43.633 -2.963 1.00 50.66 188 ARG A O 1
ATOM 1393 N N . GLU A 1 189 ? 33.359 -44.306 -0.836 1.00 51.50 189 GLU A N 1
ATOM 1394 C CA . GLU A 1 189 ? 32.996 -45.692 -1.161 1.00 51.50 189 GLU A CA 1
ATOM 1395 C C . GLU A 1 189 ? 31.821 -46.215 -0.317 1.00 51.50 189 GLU A C 1
ATOM 1397 O O . GLU A 1 189 ? 31.855 -47.297 0.255 1.00 51.50 189 GLU A O 1
ATOM 1402 N N . ALA A 1 190 ? 30.754 -45.420 -0.205 1.00 50.62 190 ALA A N 1
ATOM 1403 C CA . ALA A 1 190 ? 29.457 -45.893 0.278 1.00 50.62 190 ALA A CA 1
ATOM 1404 C C . ALA A 1 190 ? 28.362 -44.904 -0.137 1.00 50.62 190 ALA A C 1
ATOM 1406 O O . ALA A 1 190 ? 28.106 -43.940 0.578 1.00 50.62 190 ALA A O 1
ATOM 1407 N N . THR A 1 191 ? 27.778 -45.109 -1.322 1.00 50.22 191 THR A N 1
ATOM 1408 C CA . THR A 1 191 ? 26.410 -44.728 -1.773 1.00 50.22 191 THR A CA 1
ATOM 1409 C C . THR A 1 191 ? 26.343 -44.606 -3.304 1.00 50.22 191 THR A C 1
ATOM 1411 O O . THR A 1 191 ? 25.710 -43.710 -3.847 1.00 50.22 191 THR A O 1
ATOM 1414 N N . ASP A 1 192 ? 26.966 -45.544 -4.020 1.00 52.44 192 ASP A N 1
ATOM 1415 C CA . ASP A 1 192 ? 26.655 -45.819 -5.427 1.00 52.44 192 ASP A CA 1
ATOM 1416 C C . ASP A 1 192 ? 26.200 -47.278 -5.542 1.00 52.44 192 ASP A C 1
ATOM 1418 O O . ASP A 1 192 ? 26.924 -48.166 -5.975 1.00 52.44 192 ASP A O 1
ATOM 1422 N N . SER A 1 193 ? 25.035 -47.564 -4.958 1.00 58.94 193 SER A N 1
ATOM 1423 C CA . SER A 1 193 ? 24.351 -48.862 -5.022 1.00 58.94 193 SER A CA 1
ATOM 1424 C C . SER A 1 193 ? 22.890 -48.665 -4.622 1.00 58.94 193 SER A C 1
ATOM 1426 O O . SER A 1 193 ? 22.451 -49.062 -3.546 1.00 58.94 193 SER A O 1
ATOM 1428 N N . ALA A 1 194 ? 22.133 -47.980 -5.474 1.00 50.78 194 ALA A N 1
ATOM 1429 C CA . ALA A 1 194 ? 20.676 -48.000 -5.425 1.00 50.78 194 ALA A CA 1
ATOM 1430 C C . ALA A 1 194 ? 20.154 -48.086 -6.860 1.00 50.78 194 ALA A C 1
ATOM 1432 O O . ALA A 1 194 ? 19.773 -47.089 -7.471 1.00 50.78 194 ALA A O 1
ATOM 1433 N N . ASP A 1 195 ? 20.201 -49.303 -7.399 1.00 59.66 195 ASP A N 1
ATOM 1434 C CA . ASP A 1 195 ? 19.567 -49.689 -8.655 1.00 59.66 195 ASP A CA 1
ATOM 1435 C C . ASP A 1 195 ? 18.029 -49.571 -8.513 1.00 59.66 195 ASP A C 1
ATOM 1437 O O . ASP A 1 195 ? 17.429 -50.265 -7.685 1.00 59.66 195 ASP A O 1
ATOM 1441 N N . PRO A 1 196 ? 17.350 -48.701 -9.286 1.00 57.38 196 PRO A N 1
ATOM 1442 C CA . PRO A 1 196 ? 15.902 -48.505 -9.195 1.00 57.38 196 PRO A CA 1
ATOM 1443 C C . PRO A 1 196 ? 15.057 -49.661 -9.762 1.00 57.38 196 PRO A C 1
ATOM 1445 O O . PRO A 1 196 ? 13.825 -49.577 -9.735 1.00 57.38 196 PRO A O 1
ATOM 1448 N N . SER A 1 197 ? 15.667 -50.714 -10.313 1.00 51.59 197 SER A N 1
ATOM 1449 C CA . SER A 1 197 ? 14.946 -51.772 -11.032 1.00 51.59 197 SER A CA 1
ATOM 1450 C C . SER A 1 197 ? 14.393 -52.903 -10.146 1.00 51.59 197 SER A C 1
ATOM 1452 O O . SER A 1 197 ? 13.396 -53.524 -10.521 1.00 51.59 197 SER A O 1
ATOM 1454 N N . GLU A 1 198 ? 14.910 -53.111 -8.928 1.00 55.12 198 GLU A N 1
ATOM 1455 C CA . GLU A 1 198 ? 14.445 -54.198 -8.039 1.00 55.12 198 GLU A CA 1
ATOM 1456 C C . GLU A 1 198 ? 13.129 -53.900 -7.293 1.00 55.12 198 GLU A C 1
ATOM 1458 O O . GLU A 1 198 ? 12.381 -54.814 -6.933 1.00 55.12 198 GLU A O 1
ATOM 1463 N N . VAL A 1 199 ? 12.770 -52.628 -7.094 1.00 55.88 199 VAL A N 1
ATOM 1464 C CA . VAL A 1 199 ? 11.572 -52.252 -6.311 1.00 55.88 199 VAL A CA 1
ATOM 1465 C C . VAL A 1 199 ? 10.266 -52.529 -7.073 1.00 55.88 199 VAL A C 1
ATOM 1467 O O . VAL A 1 199 ? 9.197 -52.647 -6.470 1.00 55.88 199 VAL A O 1
ATOM 1470 N N . ARG A 1 200 ? 10.323 -52.696 -8.401 1.00 59.41 200 ARG A N 1
ATOM 1471 C CA . ARG A 1 200 ? 9.126 -52.883 -9.240 1.00 59.41 200 ARG A CA 1
ATOM 1472 C C . ARG A 1 200 ? 8.682 -54.339 -9.388 1.00 59.41 200 ARG A C 1
ATOM 1474 O O . ARG A 1 200 ? 7.546 -54.566 -9.782 1.00 59.41 200 ARG A O 1
ATOM 1481 N N . GLN A 1 201 ? 9.524 -55.315 -9.043 1.00 58.62 201 GLN A N 1
ATOM 1482 C CA . GLN A 1 201 ? 9.229 -56.738 -9.265 1.00 58.62 201 GLN A CA 1
ATOM 1483 C C . GLN A 1 201 ? 8.567 -57.439 -8.067 1.00 58.62 201 GLN A C 1
ATOM 1485 O O . GLN A 1 201 ? 7.974 -58.502 -8.224 1.00 58.62 201 GLN A O 1
ATOM 1490 N N . ARG A 1 202 ? 8.591 -56.831 -6.873 1.00 55.78 202 ARG A N 1
ATOM 1491 C CA . ARG A 1 202 ? 7.976 -57.397 -5.655 1.00 55.78 202 ARG A CA 1
ATOM 1492 C C . ARG A 1 202 ? 6.499 -57.047 -5.441 1.00 55.78 202 ARG A C 1
ATOM 1494 O O . ARG A 1 202 ? 5.939 -57.466 -4.432 1.00 55.78 202 ARG A O 1
ATOM 1501 N N . ARG A 1 203 ? 5.860 -56.290 -6.343 1.00 57.00 203 ARG A N 1
ATOM 1502 C CA . ARG A 1 203 ? 4.470 -55.824 -6.152 1.00 57.00 203 ARG A CA 1
ATOM 1503 C C . ARG A 1 203 ? 3.401 -56.607 -6.924 1.00 57.00 203 ARG A C 1
ATOM 1505 O O . ARG A 1 203 ? 2.234 -56.474 -6.583 1.00 57.00 203 ARG A O 1
ATOM 1512 N N . ASP A 1 204 ? 3.788 -57.465 -7.868 1.00 58.88 204 ASP A N 1
ATOM 1513 C CA . ASP A 1 204 ? 2.842 -58.135 -8.782 1.00 58.88 204 ASP A CA 1
ATOM 1514 C C . ASP A 1 204 ? 2.678 -59.647 -8.525 1.00 58.88 204 ASP A C 1
ATOM 1516 O O . ASP A 1 204 ? 2.228 -60.388 -9.393 1.00 58.88 204 ASP A O 1
ATOM 1520 N N . GLY A 1 205 ? 3.045 -60.135 -7.336 1.00 60.34 205 GLY A N 1
ATOM 1521 C CA . GLY A 1 205 ? 3.257 -61.568 -7.114 1.00 60.34 205 GLY A CA 1
ATOM 1522 C C . GLY A 1 205 ? 2.551 -62.217 -5.928 1.00 60.34 205 GLY A C 1
ATOM 1523 O O . GLY A 1 205 ? 3.085 -63.206 -5.443 1.00 60.34 205 GLY A O 1
ATOM 1524 N N . HIS A 1 206 ? 1.423 -61.711 -5.418 1.00 58.69 206 HIS A N 1
ATOM 1525 C CA . HIS A 1 206 ? 0.578 -62.517 -4.521 1.00 58.69 206 HIS A CA 1
ATOM 1526 C C . HIS A 1 206 ? -0.814 -61.907 -4.320 1.00 58.69 206 HIS A C 1
ATOM 1528 O O . HIS A 1 206 ? -0.995 -61.067 -3.450 1.00 58.69 206 HIS A O 1
ATOM 1534 N N . ASP A 1 207 ? -1.767 -62.297 -5.166 1.00 53.25 207 ASP A N 1
ATOM 1535 C CA . ASP A 1 207 ? -3.177 -62.483 -4.795 1.00 53.25 207 ASP A CA 1
ATOM 1536 C C . ASP A 1 207 ? -3.964 -62.887 -6.043 1.00 53.25 207 ASP A C 1
ATOM 1538 O O . ASP A 1 207 ? -4.308 -62.027 -6.850 1.00 53.25 207 ASP A O 1
ATOM 1542 N N . ARG A 1 208 ? -4.232 -64.190 -6.207 1.00 50.06 208 ARG A N 1
ATOM 1543 C CA . ARG A 1 208 ? -5.575 -64.746 -6.472 1.00 50.06 208 ARG A CA 1
ATOM 1544 C C . ARG A 1 208 ? -5.568 -66.274 -6.283 1.00 50.06 208 ARG A C 1
ATOM 1546 O O . ARG A 1 208 ? -4.644 -66.923 -6.770 1.00 50.06 208 ARG A O 1
ATOM 1553 N N . PRO A 1 209 ? -6.574 -66.829 -5.586 1.00 57.47 209 PRO A N 1
ATOM 1554 C CA . PRO A 1 209 ? -6.809 -68.265 -5.490 1.00 57.47 209 PRO A CA 1
ATOM 1555 C C . PRO A 1 209 ? -7.586 -68.794 -6.709 1.00 57.47 209 PRO A C 1
ATOM 1557 O O . PRO A 1 209 ? -8.083 -67.992 -7.506 1.00 57.47 209 PRO A O 1
ATOM 1560 N N . GLU A 1 210 ? -7.732 -70.129 -6.723 1.00 47.38 210 GLU A N 1
ATOM 1561 C CA . GLU A 1 210 ? -8.605 -71.036 -7.514 1.00 47.38 210 GLU A CA 1
ATOM 1562 C C . GLU A 1 210 ? -7.825 -71.957 -8.470 1.00 47.38 210 GLU A C 1
ATOM 1564 O O . GLU A 1 210 ? -7.455 -71.533 -9.588 1.00 47.38 210 GLU A O 1
#

Radius of gyration: 34.85 Å; Cα contacts (8 Å, |Δi|>4): 97; chains: 1; bounding box: 92×80×69 Å

pLDDT: mean 72.87, std 17.71, range [37.66, 96.12]